Protein AF-A0A2V2N6F8-F1 (afdb_monomer_lite)

pLDDT: mean 86.56, std 22.25, range [27.44, 98.88]

Organism: NCBI:txid668570

Radius of gyration: 19.23 Å; chains: 1; bounding box: 43×56×51 Å

Structure (mmCIF, N/CA/C/O backbone):
data_AF-A0A2V2N6F8-F1
#
_entry.id   AF-A0A2V2N6F8-F1
#
loop_
_atom_site.group_PDB
_atom_site.id
_atom_site.type_symbol
_atom_site.label_atom_id
_atom_site.label_alt_id
_atom_site.label_comp_id
_atom_site.label_asym_id
_atom_site.label_entity_id
_atom_site.label_seq_id
_atom_site.pdbx_PDB_ins_code
_atom_site.Cartn_x
_atom_site.Cartn_y
_atom_site.Cartn_z
_atom_site.occupancy
_atom_site.B_iso_or_equiv
_atom_site.auth_seq_id
_atom_site.auth_comp_id
_atom_site.auth_asym_id
_atom_site.auth_atom_id
_atom_site.pdbx_PDB_model_num
ATOM 1 N N . MET A 1 1 ? -26.548 -0.468 -31.455 1.00 42.50 1 MET A N 1
ATOM 2 C CA . MET A 1 1 ? -25.185 0.030 -31.721 1.00 42.50 1 MET A CA 1
ATOM 3 C C . MET A 1 1 ? -25.266 1.536 -31.701 1.00 42.50 1 MET A C 1
ATOM 5 O O . MET A 1 1 ? -25.813 2.087 -32.637 1.00 42.50 1 MET A O 1
ATOM 9 N N . GLU A 1 2 ? -24.783 2.171 -30.642 1.00 29.00 2 GLU A N 1
ATOM 10 C CA . GLU A 1 2 ? -24.370 3.571 -30.692 1.00 29.00 2 GLU A CA 1
ATOM 11 C C . GLU A 1 2 ? -23.323 3.770 -29.599 1.00 29.00 2 GLU A C 1
ATOM 13 O O . GLU A 1 2 ? -23.528 3.448 -28.429 1.00 29.00 2 GLU A O 1
ATOM 18 N N . ILE A 1 3 ? -22.136 4.149 -30.054 1.00 33.38 3 ILE A N 1
ATOM 19 C CA . ILE A 1 3 ? -20.915 4.290 -29.279 1.00 33.38 3 ILE A CA 1
ATOM 20 C C . ILE A 1 3 ? -20.948 5.713 -28.732 1.00 33.38 3 ILE A C 1
ATOM 22 O O . ILE A 1 3 ? -20.739 6.662 -29.481 1.00 33.38 3 ILE A O 1
ATOM 26 N N . VAL A 1 4 ? -21.218 5.877 -27.438 1.00 34.47 4 VAL A N 1
ATOM 27 C CA . VAL A 1 4 ? -20.985 7.158 -26.761 1.00 34.47 4 VAL A CA 1
ATOM 28 C C . VAL A 1 4 ? -19.510 7.216 -26.379 1.00 34.47 4 VAL A C 1
ATOM 30 O O . VAL A 1 4 ? -19.076 6.666 -25.369 1.00 34.47 4 VAL A O 1
ATOM 33 N N . SER A 1 5 ? -18.725 7.851 -27.245 1.00 31.03 5 SER A N 1
ATOM 34 C CA . SER A 1 5 ? -17.352 8.263 -26.979 1.00 31.03 5 SER A CA 1
ATOM 35 C C . SER A 1 5 ? -17.345 9.327 -25.878 1.00 31.03 5 SER A C 1
ATOM 37 O O . SER A 1 5 ? -17.713 10.476 -26.125 1.00 31.03 5 SER A O 1
ATOM 39 N N . PHE A 1 6 ? -16.928 8.962 -24.666 1.00 27.44 6 PHE A N 1
ATOM 40 C CA . PHE A 1 6 ? -16.593 9.941 -23.633 1.00 27.44 6 PHE A CA 1
ATOM 41 C C . PHE A 1 6 ? -15.142 10.380 -23.834 1.00 27.44 6 PHE A C 1
ATOM 43 O O . PHE A 1 6 ? -14.203 9.626 -23.586 1.00 27.44 6 PHE A O 1
ATOM 50 N N . ILE A 1 7 ? -14.997 11.595 -24.352 1.00 32.25 7 ILE A N 1
ATOM 51 C CA . ILE A 1 7 ? -13.735 12.309 -24.506 1.00 32.25 7 ILE A CA 1
ATOM 52 C C . ILE A 1 7 ? -13.241 12.694 -23.106 1.00 32.25 7 ILE A C 1
ATOM 54 O O . ILE A 1 7 ? -13.920 13.417 -22.377 1.00 32.25 7 ILE A O 1
ATOM 58 N N . ASP A 1 8 ? -12.068 12.185 -22.736 1.00 33.09 8 ASP A N 1
ATOM 59 C CA . ASP A 1 8 ? -11.307 12.601 -21.559 1.00 33.09 8 ASP A CA 1
ATOM 60 C C . ASP A 1 8 ? -10.541 13.876 -21.951 1.00 33.09 8 ASP A C 1
ATOM 62 O O . ASP A 1 8 ? -9.521 13.806 -22.628 1.00 33.09 8 ASP A O 1
ATOM 66 N N . ASN A 1 9 ? -11.088 15.045 -21.609 1.00 29.92 9 ASN A N 1
ATOM 67 C CA . ASN A 1 9 ? -10.454 16.344 -21.843 1.00 29.92 9 ASN A CA 1
ATOM 68 C C . ASN A 1 9 ? -10.135 17.009 -20.504 1.00 29.92 9 ASN A C 1
ATOM 70 O O . ASN A 1 9 ? -10.996 17.635 -19.884 1.00 29.92 9 ASN A O 1
ATOM 74 N N . GLN A 1 10 ? -8.871 16.919 -20.106 1.00 32.03 10 GLN A N 1
ATOM 75 C CA . GLN A 1 10 ? -8.187 17.976 -19.360 1.00 32.03 10 GLN A CA 1
ATOM 76 C C . GLN A 1 10 ? -6.761 18.108 -19.922 1.00 32.03 10 GLN A C 1
ATOM 78 O O . GLN A 1 10 ? -5.780 17.963 -19.197 1.00 32.03 10 GLN A O 1
ATOM 83 N N . ASP A 1 11 ? -6.664 18.358 -21.229 1.00 30.91 11 ASP A N 1
ATOM 84 C CA . ASP A 1 11 ? -5.544 19.101 -21.802 1.00 30.91 11 ASP A CA 1
ATOM 85 C C . ASP A 1 11 ? -6.007 20.563 -21.886 1.00 30.91 11 ASP A C 1
ATOM 87 O O . ASP A 1 11 ? -6.861 20.913 -22.700 1.00 30.91 11 ASP A O 1
ATOM 91 N N . GLU A 1 12 ? -5.517 21.416 -20.983 1.00 33.75 12 GLU A N 1
ATOM 92 C CA . GLU A 1 12 ? -5.731 22.861 -21.084 1.00 33.75 12 GLU A CA 1
ATOM 93 C C . GLU A 1 12 ? -4.931 23.395 -22.282 1.00 33.75 12 GLU A C 1
ATOM 95 O O . GLU A 1 12 ? -3.699 23.470 -22.263 1.00 33.75 12 GLU A O 1
ATOM 100 N N . GLU A 1 13 ? -5.650 23.764 -23.343 1.00 31.34 13 GLU A N 1
ATOM 101 C CA . GLU A 1 13 ? -5.124 24.517 -24.476 1.00 31.34 13 GLU A CA 1
ATOM 102 C C . GLU A 1 13 ? -4.510 25.843 -23.996 1.00 31.34 13 GLU A C 1
ATOM 104 O O . GLU A 1 13 ? -5.190 26.738 -23.488 1.00 31.34 13 GLU A O 1
ATOM 109 N N . ASN A 1 14 ? -3.201 26.003 -24.204 1.00 29.67 14 ASN A N 1
ATOM 110 C CA . ASN A 1 14 ? -2.511 27.281 -24.054 1.00 29.67 14 ASN A CA 1
ATOM 111 C C . ASN A 1 14 ? -2.993 28.260 -25.136 1.00 29.67 14 ASN A C 1
ATOM 113 O O . ASN A 1 14 ? -2.447 28.309 -26.240 1.00 29.67 14 ASN A O 1
ATOM 117 N N . HIS A 1 15 ? -3.987 29.085 -24.812 1.00 29.31 15 HIS A N 1
ATOM 118 C CA . HIS A 1 15 ? -4.360 30.217 -25.650 1.00 29.31 15 HIS A CA 1
ATOM 119 C C . HIS A 1 15 ? -3.316 31.337 -25.498 1.00 29.31 15 HIS A C 1
ATOM 121 O O . HIS A 1 15 ? -3.300 32.093 -24.526 1.00 29.31 15 HIS A O 1
ATOM 127 N N . VAL A 1 16 ? -2.395 31.426 -26.461 1.00 32.44 16 VAL A N 1
ATOM 128 C CA . VAL A 1 16 ? -1.412 32.513 -26.554 1.00 32.44 16 VAL A CA 1
ATOM 129 C C . VAL A 1 16 ? -2.126 33.786 -27.008 1.00 32.44 16 VAL A C 1
ATOM 131 O O . VAL A 1 16 ? -2.323 34.005 -28.201 1.00 32.44 16 VAL A O 1
ATOM 134 N N . GLN A 1 17 ? -2.466 34.667 -26.066 1.00 33.41 17 GLN A N 1
ATOM 135 C CA . GLN A 1 17 ? -2.712 36.072 -26.386 1.00 33.41 17 GLN A CA 1
ATOM 136 C C . GLN A 1 17 ? -1.398 36.850 -26.308 1.00 33.41 17 GLN A C 1
ATOM 138 O O . GLN A 1 17 ? -0.753 36.936 -25.263 1.00 33.41 17 GLN A O 1
ATOM 143 N N . ARG A 1 18 ? -0.978 37.404 -27.449 1.00 42.72 18 ARG A N 1
ATOM 144 C CA . ARG A 1 18 ? 0.147 38.337 -27.531 1.00 42.72 18 ARG A CA 1
ATOM 145 C C . ARG A 1 18 ? -0.335 39.740 -27.162 1.00 42.72 18 ARG A C 1
ATOM 147 O O . ARG A 1 18 ? -1.078 40.341 -27.928 1.00 42.72 18 ARG A O 1
ATOM 154 N N . SER A 1 19 ? 0.180 40.301 -26.071 1.00 36.50 19 SER A N 1
ATOM 155 C CA . SER A 1 19 ? 0.301 41.755 -25.919 1.00 36.50 19 SER A CA 1
ATOM 156 C C . SER A 1 19 ? 1.432 42.123 -24.955 1.00 36.50 19 SER A C 1
ATOM 158 O O . SER A 1 19 ? 1.438 41.667 -23.818 1.00 36.50 19 SER A O 1
ATOM 160 N N . GLY A 1 20 ? 2.353 42.965 -25.434 1.00 43.09 20 GLY A N 1
ATOM 161 C CA . GLY A 1 20 ? 3.009 44.034 -24.671 1.00 43.09 20 GLY A CA 1
ATOM 162 C C . GLY A 1 20 ? 3.816 43.681 -23.418 1.00 43.09 20 GLY A C 1
ATOM 163 O O . GLY A 1 20 ? 3.263 43.533 -22.340 1.00 43.09 20 GLY A O 1
ATOM 164 N N . THR A 1 21 ? 5.145 43.702 -23.573 1.00 47.41 21 THR A N 1
ATOM 165 C CA . THR A 1 21 ? 6.146 44.173 -22.589 1.00 47.41 21 THR A CA 1
ATOM 166 C C . THR A 1 21 ? 5.967 43.775 -21.117 1.00 47.41 21 THR A C 1
ATOM 168 O O . THR A 1 21 ? 5.299 44.456 -20.346 1.00 47.41 21 THR A O 1
ATOM 171 N N . GLY A 1 22 ? 6.715 42.749 -20.701 1.00 36.00 22 GLY A N 1
ATOM 172 C CA . GLY A 1 22 ? 7.016 42.478 -19.295 1.00 36.00 22 GLY A CA 1
ATOM 173 C C . GLY A 1 22 ? 7.556 41.066 -19.097 1.00 36.00 22 GLY A C 1
ATOM 174 O O . GLY A 1 22 ? 6.795 40.103 -19.137 1.00 36.00 22 GLY A O 1
ATOM 175 N N . ILE A 1 23 ? 8.868 40.922 -18.884 1.00 46.97 23 ILE A N 1
ATOM 176 C CA . ILE A 1 23 ? 9.467 39.661 -18.426 1.00 46.97 23 ILE A CA 1
ATOM 177 C C . ILE A 1 23 ? 9.056 39.487 -16.962 1.00 46.97 23 ILE A C 1
ATOM 179 O O . ILE A 1 23 ? 9.742 39.938 -16.049 1.00 46.97 23 ILE A O 1
ATOM 183 N N . LEU A 1 24 ? 7.903 38.861 -16.740 1.00 36.16 24 LEU A N 1
ATOM 184 C CA . LEU A 1 24 ? 7.546 38.292 -15.451 1.00 36.16 24 LEU A CA 1
ATOM 185 C C . LEU A 1 24 ? 7.801 36.790 -15.561 1.00 36.16 24 LEU A C 1
ATOM 187 O O . LEU A 1 24 ? 7.043 36.064 -16.207 1.00 36.16 24 LEU A O 1
ATOM 191 N N . CYS A 1 25 ? 8.909 36.330 -14.983 1.00 38.50 25 CYS A N 1
ATOM 192 C CA . CYS A 1 25 ? 9.217 34.910 -14.890 1.00 38.50 25 CYS A CA 1
ATOM 193 C C . CYS A 1 25 ? 8.152 34.269 -13.987 1.00 38.50 25 CYS A C 1
ATOM 195 O O . CYS A 1 25 ? 8.224 34.352 -12.762 1.00 38.50 25 CYS A O 1
ATOM 197 N N . LYS A 1 26 ? 7.097 33.711 -14.588 1.00 40.22 26 LYS A N 1
ATOM 198 C CA . LYS A 1 26 ? 6.071 32.965 -13.860 1.00 40.22 26 LYS A CA 1
ATOM 199 C C . LYS A 1 26 ? 6.740 31.704 -13.323 1.00 40.22 26 LYS A C 1
ATOM 201 O O . LYS A 1 26 ? 7.048 30.797 -14.091 1.00 40.22 26 LYS A O 1
ATOM 206 N N . HIS A 1 27 ? 6.990 31.650 -12.017 1.00 38.81 27 HIS A N 1
ATOM 207 C CA . HIS A 1 27 ? 7.351 30.403 -11.357 1.00 38.81 27 HIS A CA 1
ATOM 208 C C . HIS A 1 27 ? 6.215 29.405 -11.588 1.00 38.81 27 HIS A C 1
ATOM 210 O O . HIS A 1 27 ? 5.107 29.576 -11.083 1.00 38.81 27 HIS A O 1
ATOM 216 N N . SER A 1 28 ? 6.485 28.389 -12.403 1.00 46.81 28 SER A N 1
ATOM 217 C CA . SER A 1 28 ? 5.592 27.264 -12.627 1.00 46.81 28 SER A CA 1
ATOM 218 C C . SER A 1 28 ? 5.300 26.597 -11.287 1.00 46.81 28 SER A C 1
ATOM 220 O O . SER A 1 28 ? 6.186 25.974 -10.699 1.00 46.81 28 SER A O 1
ATOM 222 N N . THR A 1 29 ? 4.060 26.687 -10.815 1.00 49.97 29 THR A N 1
ATOM 223 C CA . THR A 1 29 ? 3.518 25.868 -9.724 1.00 49.97 29 THR A CA 1
ATOM 224 C C . THR A 1 29 ? 3.300 24.436 -10.222 1.00 49.97 29 THR A C 1
ATOM 226 O O . THR A 1 29 ? 2.202 23.886 -10.193 1.00 49.97 29 THR A O 1
ATOM 229 N N . GLY A 1 30 ? 4.361 23.816 -10.741 1.00 46.19 30 GLY A N 1
ATOM 230 C CA . GLY A 1 30 ? 4.356 22.402 -11.076 1.00 46.19 30 GLY A CA 1
ATOM 231 C C . GLY A 1 30 ? 4.246 21.597 -9.788 1.00 46.19 30 GLY A C 1
ATOM 232 O O . GLY A 1 30 ? 4.956 21.878 -8.820 1.00 46.19 30 GLY A O 1
ATOM 233 N N . LYS A 1 31 ? 3.369 20.585 -9.758 1.00 54.88 31 LYS A N 1
ATOM 234 C CA . LYS A 1 31 ? 3.442 19.545 -8.721 1.00 54.88 31 LYS A CA 1
ATOM 235 C C . LYS A 1 31 ? 4.901 19.078 -8.620 1.00 54.88 31 LYS A C 1
ATOM 237 O O . LYS A 1 31 ? 5.519 18.877 -9.669 1.00 54.88 31 LYS A O 1
ATOM 242 N N . PRO A 1 32 ? 5.451 18.900 -7.405 1.00 63.91 32 PRO A N 1
ATOM 243 C CA . PRO A 1 32 ? 6.821 18.437 -7.258 1.00 63.91 32 PRO A CA 1
ATOM 244 C C . PRO A 1 32 ? 7.010 17.150 -8.061 1.00 63.91 32 PRO A C 1
ATOM 246 O O . PRO A 1 32 ? 6.175 16.239 -8.010 1.00 63.91 32 PRO A O 1
ATOM 249 N N . LEU A 1 33 ? 8.086 17.116 -8.847 1.00 71.38 33 LEU A N 1
ATOM 250 C CA . LEU A 1 33 ? 8.461 15.953 -9.639 1.00 71.38 33 LEU A CA 1
ATOM 251 C C . LEU A 1 33 ? 8.559 14.742 -8.707 1.00 71.38 33 LEU A C 1
ATOM 253 O O . LEU A 1 33 ? 9.188 14.805 -7.651 1.00 71.38 33 LEU A O 1
ATOM 257 N N . ARG A 1 34 ? 7.908 13.640 -9.088 1.00 83.81 34 ARG A N 1
ATOM 258 C CA . ARG A 1 34 ? 8.002 12.382 -8.339 1.00 83.81 34 ARG A CA 1
ATOM 259 C C . ARG A 1 34 ? 9.453 11.899 -8.359 1.00 83.81 34 ARG A C 1
ATOM 261 O O . ARG A 1 34 ? 10.115 12.001 -9.392 1.00 83.81 34 ARG A O 1
ATOM 268 N N . ASP A 1 35 ? 9.9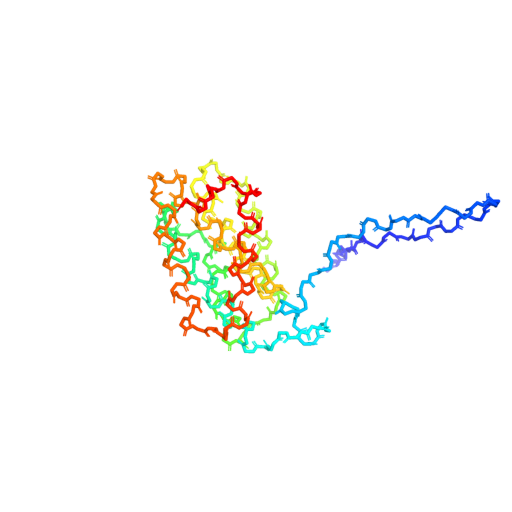21 11.341 -7.243 1.00 92.81 35 ASP A N 1
ATOM 269 C CA . ASP A 1 35 ? 11.246 10.719 -7.184 1.00 92.81 35 ASP A CA 1
ATOM 270 C C . ASP A 1 35 ? 11.346 9.637 -8.270 1.00 92.81 35 ASP A C 1
ATOM 272 O O . ASP A 1 35 ? 10.492 8.748 -8.360 1.00 92.81 35 ASP A O 1
ATOM 276 N N . LYS A 1 36 ? 12.378 9.718 -9.118 1.00 94.31 36 LYS A N 1
ATOM 277 C CA . LYS A 1 36 ? 12.557 8.810 -10.260 1.00 94.31 36 LYS A CA 1
ATOM 278 C C . LYS A 1 36 ? 12.673 7.348 -9.838 1.00 94.31 36 LYS A C 1
ATOM 280 O O . LYS A 1 36 ? 12.357 6.473 -10.639 1.00 94.31 36 LYS A O 1
ATOM 285 N N . ARG A 1 37 ? 13.062 7.068 -8.593 1.00 95.25 37 ARG A N 1
ATOM 286 C CA . ARG A 1 37 ? 13.107 5.716 -8.020 1.00 95.25 37 ARG A CA 1
ATOM 287 C C . ARG A 1 37 ? 11.720 5.103 -7.789 1.00 95.25 37 ARG A C 1
ATOM 289 O O . ARG A 1 37 ? 11.629 3.895 -7.639 1.00 95.25 37 ARG A O 1
ATOM 296 N N . PHE A 1 38 ? 10.639 5.889 -7.831 1.00 96.25 38 PHE A N 1
ATOM 297 C CA . PHE A 1 38 ? 9.257 5.384 -7.898 1.00 96.25 38 PHE A CA 1
ATOM 298 C C . PHE A 1 38 ? 8.678 5.348 -9.318 1.00 96.25 38 PHE A C 1
ATOM 300 O O . PHE A 1 38 ? 7.557 4.877 -9.524 1.00 96.25 38 PHE A O 1
ATOM 307 N N . VAL A 1 39 ? 9.400 5.870 -10.307 1.00 96.31 39 VAL A N 1
ATOM 308 C CA . VAL A 1 39 ? 8.938 5.929 -11.694 1.00 96.31 39 VAL A CA 1
ATOM 309 C C . VAL A 1 39 ? 9.525 4.741 -12.452 1.00 96.31 39 VAL A C 1
ATOM 311 O O . VAL A 1 39 ? 10.732 4.515 -12.431 1.00 96.31 39 VAL A O 1
ATOM 314 N N . ALA A 1 40 ? 8.670 3.965 -13.117 1.00 95.50 40 ALA A N 1
ATOM 315 C CA . ALA A 1 40 ? 9.099 2.808 -13.897 1.00 95.50 40 ALA A CA 1
ATOM 316 C C . ALA A 1 40 ? 10.061 3.204 -15.031 1.00 95.50 40 ALA A C 1
ATOM 318 O O . ALA A 1 40 ? 9.907 4.268 -15.635 1.00 95.50 40 ALA A O 1
ATOM 319 N N . ILE A 1 41 ? 11.006 2.321 -15.369 1.00 96.44 41 ILE A N 1
ATOM 320 C CA . ILE A 1 41 ? 12.000 2.555 -16.438 1.00 96.44 41 ILE A CA 1
ATOM 321 C C . ILE A 1 41 ? 11.337 2.941 -17.769 1.00 96.44 41 ILE A C 1
ATOM 323 O O . ILE A 1 41 ? 11.719 3.930 -18.387 1.00 96.44 41 ILE A O 1
ATOM 327 N N . HIS A 1 42 ? 10.273 2.239 -18.174 1.00 91.38 42 HIS A N 1
ATOM 328 C CA . HIS A 1 42 ? 9.544 2.534 -19.418 1.00 91.38 42 HIS A CA 1
ATOM 329 C C . HIS A 1 42 ? 8.803 3.889 -19.406 1.00 91.38 42 HIS A C 1
ATOM 331 O O . HIS A 1 42 ? 8.284 4.311 -20.434 1.00 91.38 42 HIS A O 1
ATOM 337 N N . ARG A 1 43 ? 8.747 4.575 -18.253 1.00 91.50 43 ARG A N 1
ATOM 338 C CA . ARG A 1 43 ? 8.184 5.927 -18.072 1.00 91.50 43 ARG A CA 1
ATOM 339 C C . ARG A 1 43 ? 9.267 6.978 -17.780 1.00 91.50 43 ARG A C 1
ATOM 341 O O . ARG A 1 43 ? 8.940 8.064 -17.310 1.00 91.50 43 ARG A O 1
ATOM 348 N N . GLY A 1 44 ? 10.543 6.658 -18.022 1.00 93.88 44 GLY A N 1
ATOM 349 C CA . GLY A 1 44 ? 11.674 7.579 -17.847 1.00 93.88 44 GLY A CA 1
ATOM 350 C C . GLY A 1 44 ? 12.220 7.684 -16.416 1.00 93.88 44 GLY A C 1
ATOM 351 O O . GLY A 1 44 ? 12.890 8.667 -16.088 1.00 93.88 44 GLY A O 1
ATOM 352 N N . GLY A 1 45 ? 11.911 6.710 -15.555 1.00 95.69 45 GLY A N 1
ATOM 353 C CA . GLY A 1 45 ? 12.454 6.610 -14.199 1.00 95.69 45 GLY A CA 1
ATOM 354 C C . GLY A 1 45 ? 13.488 5.499 -14.022 1.00 95.69 45 GLY A C 1
ATOM 355 O O . GLY A 1 45 ? 14.043 4.991 -14.991 1.00 95.69 45 GLY A O 1
ATOM 356 N N . ASN A 1 46 ? 13.721 5.114 -12.766 1.00 96.56 46 ASN A N 1
ATOM 357 C CA . ASN A 1 46 ? 14.771 4.169 -12.368 1.00 96.56 46 ASN A CA 1
ATOM 358 C C . ASN A 1 46 ? 14.213 2.873 -11.749 1.00 96.56 46 ASN A C 1
ATOM 360 O O . ASN A 1 46 ? 14.981 1.993 -11.369 1.00 96.56 46 ASN A O 1
ATOM 364 N N . LEU A 1 47 ? 12.889 2.739 -11.618 1.00 97.38 47 LEU A N 1
ATOM 365 C CA . LEU A 1 47 ? 12.276 1.578 -10.978 1.00 97.38 47 LEU A CA 1
ATOM 366 C C . LEU A 1 47 ? 12.174 0.400 -11.953 1.00 97.38 47 LEU A C 1
ATOM 368 O O . LEU A 1 47 ? 11.465 0.468 -12.966 1.00 97.38 47 LEU A O 1
ATOM 372 N N . SER A 1 48 ? 12.852 -0.700 -11.625 1.00 97.12 48 SER A N 1
ATOM 373 C CA . SER A 1 48 ? 12.743 -1.943 -12.389 1.00 97.12 48 SER A CA 1
ATOM 374 C C . SER A 1 48 ? 11.332 -2.544 -12.276 1.00 97.12 48 SER A C 1
ATOM 376 O O . SER A 1 48 ? 10.683 -2.407 -11.234 1.00 97.12 48 SER A O 1
ATOM 378 N N . PRO A 1 49 ? 10.841 -3.260 -13.306 1.00 96.12 49 PRO A N 1
ATOM 379 C CA . PRO A 1 49 ? 9.561 -3.967 -13.223 1.00 96.12 49 PRO A CA 1
ATOM 380 C C . PRO A 1 49 ? 9.487 -4.959 -12.051 1.00 96.12 49 PRO A C 1
ATOM 382 O O . PRO A 1 49 ? 8.426 -5.140 -11.459 1.00 96.12 49 PRO A O 1
ATOM 385 N N . GLU A 1 50 ? 10.609 -5.588 -11.689 1.00 96.56 50 GLU A N 1
ATOM 386 C CA . GLU A 1 50 ? 10.687 -6.498 -10.543 1.00 96.56 50 GLU A CA 1
ATOM 387 C C . GLU A 1 50 ? 10.467 -5.762 -9.217 1.00 96.56 50 GLU A C 1
ATOM 389 O O . GLU A 1 50 ? 9.614 -6.163 -8.424 1.00 96.56 50 GLU A O 1
ATOM 394 N N . ASN A 1 51 ? 11.171 -4.649 -8.999 1.00 97.50 51 ASN A N 1
ATOM 395 C CA . ASN A 1 51 ? 11.013 -3.856 -7.784 1.00 97.50 51 ASN A CA 1
ATOM 396 C C . ASN A 1 51 ? 9.624 -3.211 -7.710 1.00 97.50 51 ASN A C 1
ATOM 398 O O . ASN A 1 51 ? 9.047 -3.115 -6.631 1.00 97.50 51 ASN A O 1
ATOM 402 N N . HIS A 1 52 ? 9.031 -2.844 -8.849 1.00 97.75 52 HIS A N 1
ATOM 403 C CA . HIS A 1 52 ? 7.649 -2.364 -8.898 1.00 97.75 52 HIS A CA 1
ATOM 404 C C . HIS A 1 52 ? 6.652 -3.440 -8.439 1.00 97.75 52 HIS A C 1
ATOM 406 O O . HIS A 1 52 ? 5.757 -3.157 -7.642 1.00 97.75 52 HIS A O 1
ATOM 412 N N . ARG A 1 53 ? 6.845 -4.699 -8.857 1.00 97.56 53 ARG A N 1
ATOM 413 C CA . ARG A 1 53 ? 6.048 -5.834 -8.361 1.00 97.56 53 ARG A CA 1
ATOM 414 C C . ARG A 1 53 ? 6.295 -6.119 -6.880 1.00 97.56 53 ARG A C 1
ATOM 416 O O . ARG A 1 53 ? 5.334 -6.399 -6.172 1.00 97.56 53 ARG A O 1
ATOM 423 N N . LYS A 1 54 ? 7.536 -6.012 -6.390 1.00 98.00 54 LYS A N 1
ATOM 424 C CA . LYS A 1 54 ? 7.855 -6.133 -4.953 1.00 98.00 54 LYS A CA 1
ATOM 425 C C . LYS A 1 54 ? 7.148 -5.056 -4.120 1.00 98.00 54 LYS A C 1
ATOM 427 O O . LYS A 1 54 ? 6.538 -5.384 -3.109 1.00 98.00 54 LYS A O 1
ATOM 432 N N . LEU A 1 55 ? 7.117 -3.806 -4.592 1.00 98.44 55 LEU A N 1
ATOM 433 C CA . LEU A 1 55 ? 6.351 -2.726 -3.954 1.00 98.44 55 LEU A CA 1
ATOM 434 C C . LEU A 1 55 ? 4.840 -3.002 -3.952 1.00 98.44 55 LEU A C 1
ATOM 436 O O . LEU A 1 55 ? 4.184 -2.739 -2.948 1.00 98.44 55 LEU A O 1
ATOM 440 N N . MET A 1 56 ? 4.285 -3.569 -5.033 1.00 98.44 56 MET A N 1
ATOM 441 C CA . MET A 1 56 ? 2.886 -4.022 -5.050 1.00 98.44 56 MET A CA 1
ATOM 442 C C . MET A 1 56 ? 2.639 -5.118 -4.007 1.00 98.44 56 MET A C 1
ATOM 444 O O . MET A 1 56 ? 1.683 -5.021 -3.246 1.00 98.44 56 MET A O 1
ATOM 448 N N . LYS A 1 57 ? 3.496 -6.144 -3.936 1.00 98.50 57 LYS A N 1
ATOM 449 C CA . LYS A 1 57 ? 3.366 -7.226 -2.944 1.00 98.50 57 LYS A CA 1
ATOM 450 C C . LYS A 1 57 ? 3.419 -6.694 -1.517 1.00 98.50 57 LYS A C 1
ATOM 452 O O . LYS A 1 57 ? 2.595 -7.081 -0.700 1.00 98.50 57 LYS A O 1
ATOM 457 N N . TRP A 1 58 ? 4.335 -5.773 -1.232 1.00 98.69 58 TRP A N 1
ATOM 458 C CA . TRP A 1 58 ? 4.391 -5.122 0.072 1.00 98.69 58 TRP A CA 1
ATOM 459 C C . TRP A 1 58 ? 3.119 -4.313 0.369 1.00 98.69 58 TRP A C 1
ATOM 461 O O . TRP A 1 58 ? 2.559 -4.440 1.454 1.00 98.69 58 TRP A O 1
ATOM 471 N N . ALA A 1 59 ? 2.595 -3.558 -0.603 1.00 98.81 59 ALA A N 1
ATOM 472 C CA . ALA A 1 59 ? 1.335 -2.834 -0.435 1.00 98.81 59 ALA A CA 1
ATOM 473 C C . ALA A 1 59 ? 0.148 -3.773 -0.146 1.00 98.81 59 ALA A C 1
ATOM 475 O O . ALA A 1 59 ? -0.676 -3.449 0.710 1.00 98.81 59 ALA A O 1
ATOM 476 N N . ILE A 1 60 ? 0.091 -4.932 -0.819 1.00 98.81 60 ILE A N 1
ATOM 477 C CA . ILE A 1 60 ? -0.877 -6.007 -0.550 1.00 98.81 60 ILE A CA 1
ATOM 478 C C . ILE A 1 60 ? -0.761 -6.478 0.895 1.00 98.81 60 ILE A C 1
ATOM 480 O O . ILE A 1 60 ? -1.743 -6.433 1.630 1.00 98.81 60 ILE A O 1
ATOM 484 N N . THR A 1 61 ? 0.450 -6.825 1.330 1.00 98.69 61 THR A N 1
ATOM 485 C CA . THR A 1 61 ? 0.731 -7.226 2.711 1.00 98.69 61 THR A CA 1
ATOM 486 C C . THR A 1 61 ? 0.228 -6.187 3.722 1.00 98.69 61 THR A C 1
ATOM 488 O O . THR A 1 61 ? -0.409 -6.557 4.705 1.00 98.69 61 THR A O 1
ATOM 491 N N . CYS A 1 62 ? 0.439 -4.888 3.475 1.00 98.81 62 CYS A N 1
ATOM 492 C CA . CYS A 1 62 ? -0.044 -3.826 4.363 1.00 98.81 62 CYS A CA 1
ATOM 493 C C . CYS A 1 62 ? -1.574 -3.744 4.440 1.00 98.81 62 CYS A C 1
ATOM 495 O O . CYS A 1 62 ? -2.120 -3.667 5.539 1.00 98.81 62 CYS A O 1
ATOM 497 N N . PHE A 1 63 ? -2.285 -3.722 3.306 1.00 98.75 63 PHE A N 1
ATOM 498 C CA . PHE A 1 63 ? -3.744 -3.580 3.356 1.00 98.75 63 PHE A CA 1
ATOM 499 C C . PHE A 1 63 ? -4.448 -4.863 3.812 1.00 98.75 63 PHE A C 1
ATOM 501 O O . PHE A 1 63 ? -5.515 -4.777 4.414 1.00 98.75 63 PHE A O 1
ATOM 508 N N . GLU A 1 64 ? -3.871 -6.042 3.559 1.00 98.56 64 GLU A N 1
ATOM 509 C CA . GLU A 1 64 ? -4.424 -7.319 4.026 1.00 98.56 64 GLU A CA 1
ATOM 510 C C . GLU A 1 64 ? -4.293 -7.459 5.542 1.00 98.56 64 GLU A C 1
ATOM 512 O O . GLU A 1 64 ? -5.212 -7.962 6.185 1.00 98.56 64 GLU A O 1
ATOM 517 N N . HIS A 1 65 ? -3.206 -6.947 6.129 1.00 98.69 65 HIS A N 1
ATOM 518 C CA . HIS A 1 65 ? -3.007 -6.970 7.578 1.00 98.69 65 HIS A CA 1
ATOM 519 C C . HIS A 1 65 ? -4.103 -6.220 8.338 1.00 98.69 65 HIS A C 1
ATOM 521 O O . HIS A 1 65 ? -4.526 -6.647 9.410 1.00 98.69 65 HIS A O 1
ATOM 527 N N . VAL A 1 66 ? -4.609 -5.130 7.754 1.00 98.69 66 VAL A N 1
ATOM 528 C CA . VAL A 1 66 ? -5.684 -4.329 8.348 1.00 98.69 66 VAL A CA 1
ATOM 529 C C . VAL A 1 66 ? -7.077 -4.688 7.840 1.00 98.69 66 VAL A C 1
ATOM 531 O O . VAL A 1 66 ? -8.056 -4.107 8.304 1.00 98.69 66 VAL A O 1
ATOM 534 N N . LEU A 1 67 ? -7.203 -5.645 6.918 1.00 98.38 67 LEU A N 1
ATOM 535 C CA . LEU A 1 67 ? -8.499 -6.087 6.408 1.00 98.38 67 LEU A CA 1
ATOM 536 C C . LEU A 1 67 ? -9.464 -6.550 7.517 1.00 98.38 67 LEU A C 1
ATOM 538 O O . LEU A 1 67 ? -10.643 -6.213 7.418 1.00 98.38 67 LEU A O 1
ATOM 542 N N . PRO A 1 68 ? -9.019 -7.213 8.609 1.00 98.19 68 PRO A N 1
ATOM 543 C CA . PRO A 1 68 ? -9.903 -7.552 9.726 1.00 98.19 68 PRO A CA 1
ATOM 544 C C . PRO A 1 68 ? -10.596 -6.344 10.377 1.00 98.19 68 PRO A C 1
ATOM 546 O O . PRO A 1 68 ? -11.715 -6.479 10.867 1.00 98.19 68 PRO A O 1
ATOM 549 N N . TYR A 1 69 ? -9.995 -5.145 10.330 1.00 98.25 69 TYR A N 1
ATOM 550 C CA . TYR A 1 69 ? -10.625 -3.915 10.833 1.00 98.25 69 TYR A CA 1
ATOM 551 C C . TYR A 1 69 ? -11.797 -3.436 9.971 1.00 98.25 69 TYR A C 1
ATOM 553 O O . TYR A 1 69 ? -12.536 -2.550 10.389 1.00 98.25 69 TYR A O 1
ATOM 561 N N . TYR A 1 70 ? -11.994 -4.012 8.783 1.00 98.19 70 TYR A N 1
ATOM 562 C CA . TYR A 1 70 ? -13.190 -3.757 7.987 1.00 98.19 70 TYR A CA 1
ATOM 563 C C . TYR A 1 70 ? -14.470 -4.245 8.684 1.00 98.19 70 TYR A C 1
ATOM 565 O O . TYR A 1 70 ? -15.552 -3.722 8.429 1.00 98.19 70 TYR A O 1
ATOM 573 N N . GLY A 1 71 ? -14.348 -5.234 9.579 1.00 93.69 71 GLY A N 1
ATOM 574 C CA . GLY A 1 71 ? -15.429 -5.691 10.455 1.00 93.69 71 GLY A CA 1
ATOM 575 C C . GLY A 1 71 ? -16.503 -6.549 9.780 1.00 93.69 71 GLY A C 1
ATOM 576 O O . GLY A 1 71 ? -17.484 -6.911 10.425 1.00 93.69 71 GLY A O 1
ATOM 577 N N . ARG A 1 72 ? -16.341 -6.879 8.494 1.00 94.44 72 ARG A N 1
ATOM 578 C CA . ARG A 1 72 ? -17.235 -7.757 7.726 1.00 94.44 72 ARG A CA 1
ATOM 579 C C . ARG A 1 72 ? -16.521 -8.350 6.516 1.00 94.44 72 ARG A C 1
ATOM 581 O O . ARG A 1 72 ? -15.394 -7.969 6.207 1.00 94.44 72 ARG A O 1
ATOM 588 N N . GLU A 1 73 ? -17.204 -9.245 5.814 1.00 95.25 73 GLU A N 1
ATOM 589 C CA . GLU A 1 73 ? -16.716 -9.771 4.541 1.00 95.25 73 GLU A CA 1
ATOM 590 C C . GLU A 1 73 ? -16.543 -8.650 3.501 1.00 95.25 73 GLU A C 1
ATOM 592 O O . GLU A 1 73 ? -17.427 -7.789 3.385 1.00 95.25 73 GLU A O 1
ATOM 597 N N . PRO A 1 74 ? -15.435 -8.638 2.735 1.00 96.19 74 PRO A N 1
ATOM 598 C CA . PRO A 1 74 ? -15.224 -7.629 1.708 1.00 96.19 74 PRO A CA 1
ATOM 599 C C . PRO A 1 74 ? -16.290 -7.711 0.610 1.00 96.19 74 PRO A C 1
ATOM 601 O O 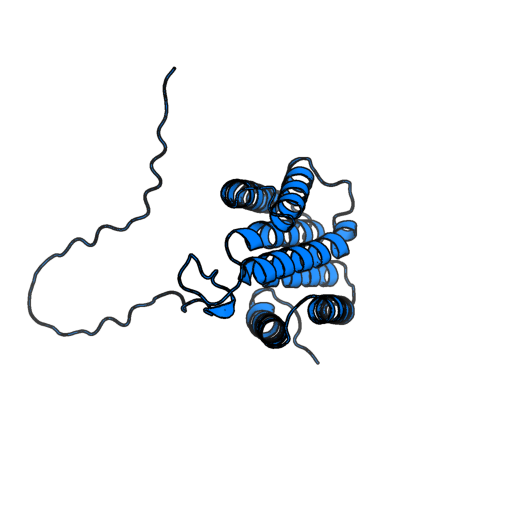. PRO A 1 74 ? -16.664 -8.790 0.147 1.00 96.19 74 PRO A O 1
ATOM 604 N N . GLU A 1 75 ? -16.754 -6.558 0.141 1.00 97.62 75 GLU A N 1
ATOM 605 C CA . GLU A 1 75 ? -17.707 -6.469 -0.961 1.00 97.62 75 GLU A CA 1
ATOM 606 C C . GLU A 1 75 ? -17.079 -6.944 -2.274 1.00 97.62 75 GLU A C 1
ATOM 608 O O . GLU A 1 75 ? -15.853 -6.912 -2.426 1.00 97.62 75 GLU A O 1
ATOM 613 N N . PRO A 1 76 ? -17.900 -7.293 -3.284 1.00 98.25 76 PRO A N 1
ATOM 614 C CA . PRO A 1 76 ? -17.401 -7.674 -4.603 1.00 98.25 76 PRO A CA 1
ATOM 615 C C . PRO A 1 76 ? -16.364 -6.700 -5.184 1.00 98.25 76 PRO A C 1
ATOM 617 O O . PRO A 1 76 ? -15.346 -7.146 -5.701 1.00 98.25 76 PRO A O 1
ATOM 620 N N . VAL A 1 77 ? -16.556 -5.384 -5.008 1.00 98.38 77 VAL A N 1
ATOM 621 C CA . VAL A 1 77 ? -15.605 -4.352 -5.469 1.00 98.38 77 VAL A CA 1
ATOM 622 C C . VAL A 1 77 ? -14.232 -4.449 -4.793 1.00 98.38 77 VAL A C 1
ATOM 624 O O . VAL A 1 77 ? -13.214 -4.163 -5.421 1.00 98.38 77 VAL A O 1
ATOM 627 N N . LEU A 1 78 ? -14.181 -4.856 -3.521 1.00 98.56 78 LEU A N 1
ATOM 628 C CA . LEU A 1 78 ? -12.927 -5.042 -2.792 1.00 98.56 78 LEU A CA 1
ATOM 629 C C . LEU A 1 78 ? -12.257 -6.349 -3.210 1.00 98.56 78 LEU A C 1
ATOM 631 O O . LEU A 1 78 ? -11.067 -6.349 -3.512 1.00 98.56 78 LEU A O 1
ATOM 635 N N . ASN A 1 79 ? -13.026 -7.439 -3.287 1.00 98.31 79 ASN A N 1
ATOM 636 C CA . ASN A 1 79 ? -12.519 -8.747 -3.705 1.00 98.31 79 ASN A CA 1
ATOM 637 C C . ASN A 1 79 ? -11.925 -8.704 -5.117 1.00 98.31 79 ASN A C 1
ATOM 639 O O . ASN A 1 79 ? -10.824 -9.208 -5.337 1.00 98.31 79 ASN A O 1
ATOM 643 N N . GLU A 1 80 ? -12.614 -8.054 -6.055 1.00 98.19 80 GLU A N 1
ATOM 644 C CA . GLU A 1 80 ? -12.135 -7.860 -7.424 1.00 98.19 80 GLU A CA 1
ATOM 645 C C . GLU A 1 80 ? -10.826 -7.056 -7.451 1.00 98.19 80 GLU A C 1
ATOM 647 O O . GLU A 1 80 ? -9.853 -7.455 -8.094 1.00 98.19 80 GLU A O 1
ATOM 652 N N . ALA A 1 81 ? -10.752 -5.954 -6.703 1.00 98.50 81 ALA A N 1
ATOM 653 C CA . ALA A 1 81 ? -9.553 -5.125 -6.671 1.00 98.50 81 ALA A CA 1
ATOM 654 C C . ALA A 1 81 ? -8.349 -5.842 -6.033 1.00 98.50 81 ALA A C 1
ATOM 656 O O . ALA A 1 81 ? -7.233 -5.749 -6.551 1.00 98.50 81 ALA A O 1
ATOM 657 N N . ILE A 1 82 ? -8.568 -6.597 -4.951 1.00 98.50 82 ILE A N 1
ATOM 658 C CA . ILE A 1 82 ? -7.539 -7.433 -4.313 1.00 98.50 82 ILE A CA 1
ATOM 659 C C . ILE A 1 82 ? -7.067 -8.524 -5.281 1.00 98.50 82 ILE A C 1
ATOM 661 O O . ILE A 1 82 ? -5.863 -8.765 -5.399 1.00 98.50 82 ILE A O 1
ATOM 665 N N . HIS A 1 83 ? -7.989 -9.156 -6.012 1.00 98.12 83 HIS A N 1
ATOM 666 C CA . HIS A 1 83 ? -7.651 -10.138 -7.037 1.00 98.12 83 HIS A CA 1
ATOM 667 C C . HIS A 1 83 ? -6.748 -9.530 -8.121 1.00 98.12 83 HIS A C 1
ATOM 669 O O . HIS A 1 83 ? -5.653 -10.047 -8.352 1.00 98.12 83 HIS A O 1
ATOM 675 N N . TYR A 1 84 ? -7.124 -8.389 -8.706 1.00 98.25 84 TYR A N 1
ATOM 676 C CA . TYR A 1 84 ? -6.291 -7.721 -9.710 1.00 98.25 84 TYR A CA 1
ATOM 677 C C . TYR A 1 84 ? -4.927 -7.288 -9.169 1.00 98.25 84 TYR A C 1
ATOM 679 O O . TYR A 1 84 ? -3.928 -7.432 -9.875 1.00 98.25 84 TYR A O 1
ATOM 687 N N . ALA A 1 85 ? -4.848 -6.795 -7.928 1.00 98.31 85 ALA A N 1
ATOM 688 C CA . ALA A 1 85 ? -3.572 -6.463 -7.293 1.00 98.31 85 ALA A CA 1
ATOM 689 C C . ALA A 1 85 ? -2.646 -7.687 -7.234 1.00 98.31 85 ALA A C 1
ATOM 691 O O . ALA A 1 85 ? -1.477 -7.608 -7.628 1.00 98.31 85 ALA A O 1
ATOM 692 N N . ARG A 1 86 ? -3.184 -8.841 -6.817 1.00 98.38 86 ARG A N 1
ATOM 693 C CA . ARG A 1 86 ? -2.446 -10.108 -6.761 1.00 98.38 86 ARG A CA 1
ATOM 694 C C . ARG A 1 86 ? -2.019 -10.578 -8.155 1.00 98.38 86 ARG A C 1
ATOM 696 O O . ARG A 1 86 ? -0.843 -10.903 -8.324 1.00 98.38 86 ARG A O 1
ATOM 703 N N . GLU A 1 87 ? -2.900 -10.558 -9.155 1.00 98.19 87 GLU A N 1
ATOM 704 C CA . GLU A 1 87 ? -2.545 -10.949 -10.531 1.00 98.19 87 GLU A CA 1
ATOM 705 C C . GLU A 1 87 ? -1.489 -10.032 -11.150 1.00 98.19 87 GLU A C 1
ATOM 707 O O . GLU A 1 87 ? -0.503 -10.492 -11.730 1.00 98.19 87 GLU A O 1
ATOM 712 N N . TRP A 1 88 ? -1.628 -8.720 -10.970 1.00 98.06 88 TRP A N 1
ATOM 713 C CA . TRP A 1 88 ? -0.659 -7.763 -11.490 1.00 98.06 88 TRP A CA 1
ATOM 714 C C . TRP A 1 88 ? 0.713 -7.934 -10.831 1.00 98.06 88 TRP A C 1
ATOM 716 O O . TRP A 1 88 ? 1.741 -7.891 -11.510 1.00 98.06 88 TRP A O 1
ATOM 726 N N . SER A 1 89 ? 0.750 -8.233 -9.526 1.00 97.19 89 SER A N 1
ATOM 727 C CA . SER A 1 89 ? 1.999 -8.531 -8.808 1.00 97.19 89 SER A CA 1
ATOM 728 C C . SER A 1 89 ? 2.751 -9.751 -9.368 1.00 97.19 89 SER A C 1
ATOM 730 O O . SER A 1 89 ? 3.972 -9.846 -9.215 1.00 97.19 89 SER A O 1
ATOM 732 N N . ARG A 1 90 ? 2.037 -10.661 -10.050 1.00 96.12 90 ARG A N 1
ATOM 733 C CA . ARG A 1 90 ? 2.581 -11.823 -10.773 1.00 96.12 90 ARG A CA 1
ATOM 734 C C . ARG A 1 90 ? 2.863 -11.549 -12.253 1.00 96.12 90 ARG A C 1
ATOM 736 O O . ARG A 1 90 ? 3.461 -12.386 -12.916 1.00 96.12 90 ARG A O 1
ATOM 743 N N . GLY A 1 91 ? 2.476 -10.383 -12.768 1.00 93.69 91 GLY A N 1
ATOM 744 C CA . GLY A 1 91 ? 2.586 -10.033 -14.185 1.00 93.69 91 GLY A CA 1
ATOM 745 C C . GLY A 1 91 ? 1.474 -10.606 -15.070 1.00 93.69 91 GLY A C 1
ATOM 746 O O . GLY A 1 91 ? 1.661 -10.657 -16.279 1.00 93.69 91 GLY A O 1
ATOM 747 N N . ALA A 1 92 ? 0.345 -11.020 -14.487 1.00 92.94 92 ALA A N 1
ATOM 748 C CA . ALA A 1 92 ? -0.772 -11.665 -15.186 1.00 92.94 92 ALA A CA 1
ATOM 749 C C . ALA A 1 92 ? -1.958 -10.723 -15.492 1.00 92.94 92 ALA A C 1
ATOM 751 O O . ALA A 1 92 ? -2.983 -11.164 -15.997 1.00 92.94 92 ALA A O 1
ATOM 752 N N . CYS A 1 93 ? -1.836 -9.429 -15.184 1.00 91.69 93 CYS A N 1
ATOM 753 C CA . CYS A 1 93 ? -2.894 -8.429 -15.352 1.00 91.69 93 CYS A CA 1
ATOM 754 C C . CYS A 1 93 ? -2.313 -7.122 -15.911 1.00 91.69 93 CYS A C 1
ATOM 756 O O . CYS A 1 93 ? -1.154 -6.787 -15.637 1.00 91.69 93 CYS A O 1
ATOM 758 N N . LEU A 1 94 ? -3.102 -6.378 -16.692 1.00 93.50 94 LEU A N 1
ATOM 759 C CA . LEU A 1 94 ? -2.687 -5.099 -17.259 1.00 93.50 94 LEU A CA 1
ATOM 760 C C . LEU A 1 94 ? -2.818 -3.970 -16.231 1.00 93.50 94 LEU A C 1
ATOM 762 O O . LEU A 1 94 ? -3.709 -3.941 -15.386 1.00 93.50 94 LEU A O 1
ATOM 766 N N . THR A 1 95 ? -1.952 -2.960 -16.336 1.00 95.88 95 THR A N 1
ATOM 767 C CA . THR A 1 95 ? -2.035 -1.770 -15.474 1.00 95.88 95 THR A CA 1
ATOM 768 C C . THR A 1 95 ? -3.351 -1.002 -15.658 1.00 95.88 95 THR A C 1
ATOM 770 O O . THR A 1 95 ? -3.815 -0.363 -14.717 1.00 95.88 95 THR A O 1
ATOM 773 N N . GLY A 1 96 ? -3.971 -1.067 -16.843 1.00 96.19 96 GLY A N 1
ATOM 774 C CA . GLY A 1 96 ? -5.273 -0.444 -17.108 1.00 96.19 96 GLY A CA 1
ATOM 775 C C . GLY A 1 96 ? -6.379 -0.967 -16.189 1.00 96.19 96 GLY A C 1
ATOM 776 O O . GLY A 1 96 ? -7.094 -0.168 -15.583 1.00 96.19 96 GLY A O 1
ATOM 777 N N . ASP A 1 97 ? -6.445 -2.286 -16.003 1.00 95.19 97 ASP A N 1
ATOM 778 C CA . ASP A 1 97 ? -7.454 -2.937 -15.161 1.00 95.19 97 ASP A CA 1
ATOM 779 C C . ASP A 1 97 ? -7.291 -2.529 -13.690 1.00 95.19 97 ASP A C 1
ATOM 781 O O . ASP A 1 97 ? -8.266 -2.180 -13.021 1.00 95.19 97 ASP A O 1
ATOM 785 N N . LEU A 1 98 ? -6.046 -2.430 -13.203 1.00 95.44 98 LEU A N 1
ATOM 786 C CA . LEU A 1 98 ? -5.760 -1.901 -11.863 1.00 95.44 98 LEU A CA 1
ATOM 787 C C . LEU A 1 98 ? -6.217 -0.456 -11.673 1.00 95.44 98 LEU A C 1
ATOM 789 O O . LEU A 1 98 ? -6.716 -0.110 -10.603 1.00 95.44 98 LEU A O 1
ATOM 793 N N . ILE A 1 99 ? -6.023 0.408 -12.673 1.00 97.75 99 ILE A N 1
ATOM 794 C CA . ILE A 1 99 ? -6.449 1.812 -12.591 1.00 97.75 99 ILE A CA 1
ATOM 795 C C . ILE A 1 99 ? -7.968 1.875 -12.418 1.00 97.75 99 ILE A C 1
ATOM 797 O O . ILE A 1 99 ? -8.459 2.628 -11.574 1.00 97.75 99 ILE A O 1
ATOM 801 N N . VAL A 1 100 ? -8.710 1.083 -13.194 1.00 98.25 100 VAL A N 1
ATOM 802 C CA . VAL A 1 100 ? -10.173 1.004 -13.093 1.00 98.25 100 VAL A CA 1
ATOM 803 C C . VAL A 1 100 ? -10.586 0.466 -11.722 1.00 98.25 100 VAL A C 1
ATOM 805 O O . VAL A 1 100 ? -11.360 1.125 -11.023 1.00 98.25 100 VAL A O 1
ATOM 808 N N . ALA A 1 101 ? -10.013 -0.659 -11.289 1.00 98.12 101 ALA A N 1
ATOM 809 C CA . ALA A 1 101 ? -10.301 -1.262 -9.990 1.00 98.12 101 ALA A CA 1
ATOM 810 C C . ALA A 1 101 ? -10.007 -0.298 -8.824 1.00 98.12 101 ALA A C 1
ATOM 812 O O . ALA A 1 101 ? -10.862 -0.071 -7.968 1.00 98.12 101 ALA A O 1
ATOM 813 N N . SER A 1 102 ? -8.842 0.358 -8.824 1.00 98.38 102 SER A N 1
ATOM 814 C CA . SER A 1 102 ? -8.461 1.345 -7.804 1.00 98.38 102 SER A CA 1
ATOM 815 C C . SER A 1 102 ? -9.436 2.527 -7.755 1.00 98.38 102 SER A C 1
ATOM 817 O O . SER A 1 102 ? -9.873 2.935 -6.674 1.00 98.38 102 SER A O 1
ATOM 819 N N . ARG A 1 103 ? -9.844 3.061 -8.915 1.00 98.62 103 ARG A N 1
ATOM 820 C CA . ARG A 1 103 ? -10.840 4.143 -8.991 1.00 98.62 103 ARG A CA 1
ATOM 821 C C . ARG A 1 103 ? -12.193 3.709 -8.427 1.00 98.62 103 ARG A C 1
ATOM 823 O O . ARG A 1 103 ? -12.830 4.501 -7.728 1.00 98.62 103 ARG A O 1
ATOM 830 N N . ASN A 1 104 ? -12.619 2.475 -8.695 1.00 98.69 104 ASN A N 1
ATOM 831 C CA . ASN A 1 104 ? -13.858 1.919 -8.152 1.00 98.69 104 ASN A CA 1
ATOM 832 C C . ASN A 1 104 ? -13.787 1.783 -6.626 1.00 98.69 104 ASN A C 1
ATOM 834 O O . ASN A 1 104 ? -14.690 2.261 -5.940 1.00 98.69 104 ASN A O 1
ATOM 838 N N . VAL A 1 105 ? -12.680 1.264 -6.084 1.00 98.75 105 VAL A N 1
ATOM 839 C CA . VAL A 1 105 ? -12.449 1.193 -4.631 1.00 98.75 105 VAL A CA 1
ATOM 840 C C . VAL A 1 105 ? -12.446 2.585 -3.996 1.00 98.75 105 VAL A C 1
ATOM 842 O O . VAL A 1 105 ? -13.089 2.802 -2.973 1.00 98.75 105 VAL A O 1
ATOM 845 N N . HIS A 1 106 ? -11.792 3.575 -4.609 1.00 98.50 106 HIS A N 1
ATOM 846 C CA . HIS A 1 106 ? -11.803 4.946 -4.091 1.00 98.50 106 HIS A CA 1
ATOM 847 C C . HIS A 1 106 ? -13.187 5.598 -4.123 1.00 98.50 106 HIS A C 1
ATOM 849 O O . HIS A 1 106 ? -13.506 6.396 -3.240 1.00 98.50 106 HIS A O 1
ATOM 855 N N . ARG A 1 107 ? -14.016 5.278 -5.121 1.00 98.69 107 ARG A N 1
ATOM 856 C CA . ARG A 1 107 ? -15.414 5.717 -5.168 1.00 98.69 107 ARG A CA 1
ATOM 857 C C . ARG A 1 107 ? -16.228 5.051 -4.064 1.00 98.69 107 ARG A C 1
ATOM 859 O O . ARG A 1 107 ? -16.944 5.751 -3.358 1.00 98.69 107 ARG A O 1
ATOM 866 N N . PHE A 1 108 ? -16.056 3.746 -3.879 1.00 98.56 108 PHE A N 1
ATOM 867 C CA . PHE A 1 108 ? -16.696 2.984 -2.811 1.00 98.56 108 PHE A CA 1
ATOM 868 C C . PHE A 1 108 ? -16.297 3.494 -1.418 1.00 98.56 108 PHE A C 1
ATOM 870 O O . PHE A 1 108 ? -17.150 3.701 -0.567 1.00 98.56 108 PHE A O 1
ATOM 877 N N . ALA A 1 109 ? -15.030 3.855 -1.203 1.00 98.25 109 ALA A N 1
ATOM 878 C CA . ALA A 1 109 ? -14.574 4.444 0.060 1.00 98.25 109 ALA A CA 1
ATOM 879 C C . ALA A 1 109 ? -15.366 5.699 0.478 1.00 98.25 109 ALA A C 1
ATOM 881 O O . ALA A 1 109 ? -15.485 5.982 1.669 1.00 98.25 109 ALA A O 1
ATOM 882 N N . LYS A 1 110 ? -15.893 6.469 -0.487 1.00 98.06 110 LYS A N 1
ATOM 883 C CA . LYS A 1 110 ? -16.695 7.676 -0.221 1.00 98.06 110 LYS A CA 1
ATOM 884 C C . LYS A 1 110 ? -18.101 7.360 0.290 1.00 98.06 110 LYS A C 1
ATOM 886 O O . LYS A 1 110 ? -18.727 8.248 0.853 1.00 98.06 110 LYS A O 1
ATOM 891 N N . THR A 1 111 ? -18.595 6.139 0.088 1.00 97.88 111 THR A N 1
ATOM 892 C CA . THR A 1 111 ? -19.913 5.709 0.574 1.00 97.88 111 THR A CA 1
ATOM 893 C C . THR A 1 111 ? -19.846 5.087 1.970 1.00 97.88 111 THR A C 1
ATOM 895 O O . THR A 1 111 ? -20.885 4.872 2.582 1.00 97.88 111 THR A O 1
ATOM 898 N N . ILE A 1 112 ? -18.644 4.788 2.479 1.00 98.00 112 ILE A N 1
ATOM 899 C CA . ILE A 1 112 ? -18.439 4.220 3.816 1.00 98.00 112 ILE A CA 1
ATOM 900 C C . ILE A 1 112 ? -18.439 5.334 4.865 1.00 98.00 112 ILE A C 1
ATOM 902 O O . ILE A 1 112 ? -17.608 6.243 4.805 1.00 98.00 112 ILE A O 1
ATOM 906 N N . THR A 1 113 ? -19.347 5.232 5.836 1.00 97.69 113 THR A N 1
ATOM 907 C CA . THR A 1 113 ? -19.502 6.191 6.941 1.00 97.69 113 THR A CA 1
ATOM 908 C C . THR A 1 113 ? -18.630 5.864 8.149 1.00 97.69 113 THR A C 1
ATOM 910 O O . THR A 1 113 ? -18.159 6.788 8.808 1.00 97.69 113 THR A O 1
ATOM 913 N N . ASP A 1 114 ? -18.381 4.581 8.427 1.00 98.31 114 ASP A N 1
ATOM 914 C CA . ASP A 1 114 ? -17.482 4.169 9.507 1.00 98.31 114 ASP A CA 1
ATOM 915 C C . ASP A 1 114 ? -16.030 4.580 9.187 1.00 98.31 114 ASP A C 1
ATOM 917 O O . ASP A 1 114 ? -15.480 4.146 8.167 1.00 98.31 114 ASP A O 1
ATOM 921 N N . PRO A 1 115 ? -15.380 5.416 10.017 1.00 98.25 115 PRO A 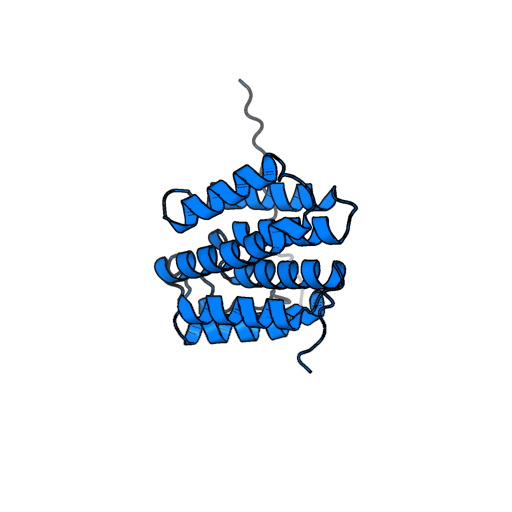N 1
ATOM 922 C CA . PRO A 1 115 ? -14.039 5.912 9.734 1.00 98.25 115 PRO A CA 1
ATOM 923 C C . PRO A 1 115 ? -12.978 4.804 9.668 1.00 98.25 115 PRO A C 1
ATOM 925 O O . PRO A 1 115 ? -12.053 4.932 8.859 1.00 98.25 115 PRO A O 1
ATOM 928 N N . VAL A 1 116 ? -13.105 3.726 10.456 1.00 98.62 116 VAL A N 1
ATOM 929 C CA . VAL A 1 116 ? -12.146 2.606 10.449 1.00 98.62 116 VAL A CA 1
ATOM 930 C C . VAL A 1 116 ? -12.240 1.851 9.125 1.00 98.62 116 VAL A C 1
ATOM 932 O O . VAL A 1 116 ? -11.261 1.800 8.375 1.00 98.62 116 VAL A O 1
ATOM 935 N N . ALA A 1 117 ? -13.431 1.369 8.766 1.00 98.62 117 ALA A N 1
ATOM 936 C CA . ALA A 1 117 ? -13.682 0.703 7.494 1.00 98.62 117 ALA A CA 1
ATOM 937 C C . ALA A 1 117 ? -13.307 1.594 6.297 1.00 98.62 117 ALA A C 1
ATOM 939 O O . ALA A 1 117 ? -12.669 1.147 5.343 1.00 98.62 117 ALA A O 1
ATOM 940 N N . SER A 1 118 ? -13.623 2.890 6.360 1.00 98.69 118 SER A N 1
ATOM 941 C CA . SER A 1 118 ? -13.284 3.856 5.312 1.00 98.69 118 SER A CA 1
ATOM 942 C C . SER A 1 118 ? -11.764 4.044 5.158 1.00 98.69 118 SER A C 1
ATOM 944 O O . SER A 1 118 ? -11.281 4.320 4.055 1.00 98.69 118 SER A O 1
ATOM 946 N N . ALA A 1 119 ? -10.977 3.894 6.230 1.00 98.75 119 ALA A N 1
ATOM 947 C CA . ALA A 1 119 ? -9.516 3.887 6.163 1.00 98.75 119 ALA A CA 1
ATOM 948 C C . ALA A 1 119 ? -8.974 2.583 5.553 1.00 98.75 119 ALA A C 1
ATOM 950 O O . ALA A 1 119 ? -8.117 2.655 4.671 1.00 98.75 119 ALA A O 1
ATOM 951 N N . VAL A 1 120 ? -9.525 1.420 5.924 1.00 98.88 120 VAL A N 1
ATOM 952 C CA . VAL A 1 120 ? -9.167 0.117 5.326 1.00 98.88 120 VAL A CA 1
ATOM 953 C C . VAL A 1 120 ? -9.414 0.121 3.816 1.00 98.88 120 VAL A C 1
ATOM 955 O O . VAL A 1 120 ? -8.513 -0.171 3.032 1.00 98.88 120 VAL A O 1
ATOM 958 N N . VAL A 1 121 ? -10.595 0.556 3.371 1.00 98.88 121 VAL A N 1
ATOM 959 C CA . VAL A 1 121 ? -10.930 0.621 1.939 1.00 98.88 121 VAL A CA 1
ATOM 960 C C . VAL A 1 121 ? -10.005 1.585 1.185 1.00 98.88 121 VAL A C 1
ATOM 962 O O . VAL A 1 121 ? -9.582 1.302 0.063 1.00 98.88 121 VAL A O 1
ATOM 965 N N . ARG A 1 122 ? -9.627 2.719 1.792 1.00 98.88 122 ARG A N 1
ATOM 966 C CA . ARG A 1 122 ? -8.637 3.627 1.185 1.00 98.88 122 ARG A CA 1
ATOM 967 C C . ARG A 1 122 ? -7.244 3.006 1.110 1.00 98.88 122 ARG A C 1
ATOM 969 O O . ARG A 1 122 ? -6.559 3.262 0.120 1.00 98.88 122 ARG A O 1
ATOM 976 N N . SER A 1 123 ? -6.857 2.193 2.093 1.00 98.88 123 SER A N 1
ATOM 977 C CA . SER A 1 123 ? -5.614 1.416 2.062 1.00 98.88 123 SER A CA 1
ATOM 978 C C . SER A 1 123 ? -5.585 0.476 0.855 1.00 98.88 123 SER A C 1
ATOM 980 O O . SER A 1 123 ? -4.656 0.550 0.051 1.00 98.88 123 SER A O 1
ATOM 982 N N . ILE A 1 124 ? -6.662 -0.290 0.637 1.00 98.88 124 ILE A N 1
ATOM 983 C CA . ILE A 1 124 ? -6.822 -1.163 -0.539 1.00 98.88 124 ILE A CA 1
ATOM 984 C C . ILE A 1 124 ? -6.730 -0.345 -1.834 1.00 98.88 124 ILE A C 1
ATOM 986 O O . ILE A 1 124 ? -5.945 -0.673 -2.719 1.00 98.88 124 ILE A O 1
ATOM 990 N N . GLY A 1 125 ? -7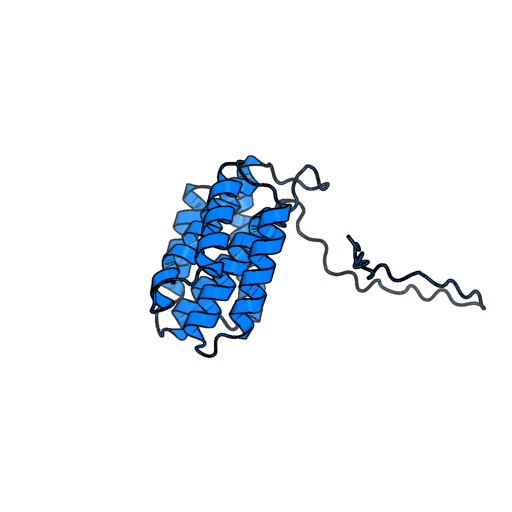.474 0.761 -1.944 1.00 98.75 125 GLY A N 1
ATOM 991 C CA . GLY A 1 125 ? -7.490 1.584 -3.159 1.00 98.75 125 GLY A CA 1
ATOM 992 C C . GLY A 1 125 ? -6.112 2.143 -3.536 1.00 98.75 125 GLY A C 1
ATOM 993 O O . GLY A 1 125 ? -5.741 2.116 -4.713 1.00 98.75 125 GLY A O 1
ATOM 994 N N . GLN A 1 126 ? -5.332 2.585 -2.541 1.00 98.81 126 GLN A N 1
ATOM 995 C CA . GLN A 1 126 ? -3.941 3.008 -2.734 1.00 98.81 126 GLN A CA 1
ATOM 996 C C . GLN A 1 126 ? -3.039 1.822 -3.094 1.00 98.81 126 GLN A C 1
ATOM 998 O O . GLN A 1 126 ? -2.242 1.920 -4.022 1.00 98.81 126 GLN A O 1
ATOM 1003 N N . GLY A 1 127 ? -3.195 0.680 -2.423 1.00 98.75 127 GLY A N 1
ATOM 1004 C CA . GLY A 1 127 ? -2.425 -0.524 -2.724 1.00 98.75 127 GLY A CA 1
ATOM 1005 C C . GLY A 1 127 ? -2.588 -0.958 -4.176 1.00 98.75 127 GLY A C 1
ATOM 1006 O O . GLY A 1 127 ? -1.599 -1.108 -4.887 1.00 98.75 127 GLY A O 1
ATOM 1007 N N . VAL A 1 128 ? -3.828 -1.015 -4.657 1.00 98.62 128 VAL A N 1
ATOM 1008 C CA . VAL A 1 128 ? -4.174 -1.338 -6.050 1.00 98.62 128 VAL A CA 1
ATOM 1009 C C . VAL A 1 128 ? -3.596 -0.294 -7.022 1.00 98.62 128 VAL A C 1
ATOM 1011 O O . VAL A 1 128 ? -3.055 -0.652 -8.070 1.00 98.62 128 VAL A O 1
ATOM 1014 N N . ALA A 1 129 ? -3.607 0.996 -6.659 1.00 98.56 129 ALA A N 1
ATOM 1015 C CA . ALA A 1 129 ? -2.996 2.064 -7.459 1.00 98.56 129 ALA A CA 1
ATOM 1016 C C . ALA A 1 129 ? -1.465 1.945 -7.592 1.00 98.56 129 ALA A C 1
ATOM 1018 O O . ALA A 1 129 ? -0.885 2.583 -8.475 1.00 98.56 129 ALA A O 1
ATOM 1019 N N . THR A 1 130 ? -0.802 1.116 -6.775 1.00 98.50 130 THR A N 1
ATOM 1020 C CA . THR A 1 130 ? 0.650 0.890 -6.857 1.00 98.50 130 THR A CA 1
ATOM 1021 C C . THR A 1 130 ? 1.069 0.462 -8.255 1.00 98.50 130 THR A C 1
ATOM 1023 O O . THR A 1 130 ? 2.088 0.937 -8.744 1.00 98.50 130 THR A O 1
ATOM 1026 N N . GLY A 1 131 ? 0.277 -0.358 -8.955 1.00 96.75 131 GLY A N 1
ATOM 1027 C CA . GLY A 1 131 ? 0.623 -0.789 -10.314 1.00 96.75 131 GLY A CA 1
ATOM 1028 C C . GLY A 1 131 ? 0.570 0.337 -11.351 1.00 96.75 131 GLY A C 1
ATOM 1029 O O . GLY A 1 131 ? 1.296 0.296 -12.344 1.00 96.75 131 GLY A O 1
ATOM 1030 N N . HIS A 1 132 ? -0.220 1.387 -11.099 1.00 95.31 132 HIS A N 1
ATOM 1031 C CA . HIS A 1 132 ? -0.209 2.610 -11.902 1.00 95.31 132 HIS A CA 1
ATOM 1032 C C . HIS A 1 132 ? 1.038 3.458 -11.623 1.00 95.31 132 HIS A C 1
ATOM 1034 O O . HIS A 1 132 ? 1.750 3.828 -12.560 1.00 95.31 132 HIS A O 1
ATOM 1040 N N . MET A 1 133 ? 1.295 3.758 -10.344 1.00 96.12 133 MET A N 1
ATOM 1041 C CA . MET A 1 133 ? 2.473 4.490 -9.870 1.00 96.12 133 MET A CA 1
ATOM 1042 C C . MET A 1 133 ? 2.945 3.913 -8.539 1.00 96.12 133 MET A C 1
ATOM 1044 O O . MET A 1 133 ? 2.167 3.804 -7.592 1.00 96.12 133 MET A O 1
ATOM 1048 N N . ALA A 1 134 ? 4.233 3.582 -8.452 1.00 97.75 134 ALA A N 1
ATOM 1049 C CA . ALA A 1 134 ? 4.750 2.795 -7.341 1.00 97.75 134 ALA A CA 1
ATOM 1050 C C . ALA A 1 134 ? 4.671 3.504 -5.981 1.00 97.75 134 ALA A C 1
ATOM 1052 O O . ALA A 1 134 ? 4.531 2.840 -4.961 1.00 97.75 134 ALA A O 1
ATOM 1053 N N . ASP A 1 135 ? 4.700 4.838 -5.936 1.00 96.88 135 ASP A N 1
ATOM 1054 C CA . ASP A 1 135 ? 4.638 5.588 -4.676 1.00 96.88 135 ASP A CA 1
ATOM 1055 C C . ASP A 1 135 ? 3.260 5.540 -3.989 1.00 96.88 135 ASP A C 1
ATOM 1057 O O . ASP A 1 135 ? 3.131 5.989 -2.848 1.00 96.88 135 ASP A O 1
ATOM 1061 N N . HIS A 1 136 ? 2.235 4.977 -4.640 1.00 98.12 136 HIS A N 1
ATOM 1062 C CA . HIS A 1 136 ? 0.962 4.664 -3.990 1.00 98.12 136 HIS A CA 1
ATOM 1063 C C . HIS A 1 136 ? 1.082 3.558 -2.929 1.00 98.12 136 HIS A C 1
ATOM 1065 O O . HIS A 1 136 ? 0.258 3.530 -2.014 1.00 98.12 136 HIS A O 1
ATOM 1071 N N . CYS A 1 137 ? 2.138 2.731 -2.953 1.00 98.56 137 CYS A N 1
ATOM 1072 C CA . CYS A 1 137 ? 2.389 1.752 -1.888 1.00 98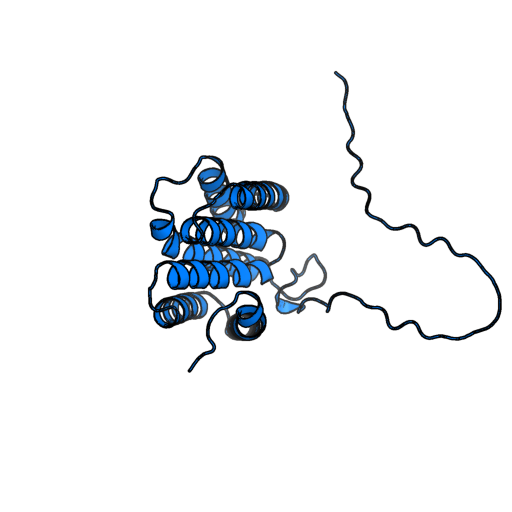.56 137 CYS A CA 1
ATOM 1073 C C . CYS A 1 137 ? 2.501 2.424 -0.508 1.00 98.56 137 CYS A C 1
ATOM 1075 O O . CYS A 1 137 ? 1.984 1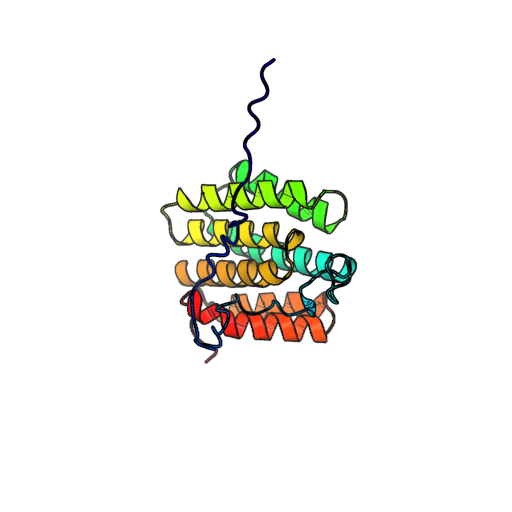.916 0.484 1.00 98.56 137 CYS A O 1
ATOM 1077 N N . VAL A 1 138 ? 3.079 3.631 -0.460 1.00 98.44 138 VAL A N 1
ATOM 1078 C CA . VAL A 1 138 ? 3.157 4.457 0.752 1.00 98.44 138 VAL A CA 1
ATOM 1079 C C . VAL A 1 138 ? 1.758 4.839 1.234 1.00 98.44 138 VAL A C 1
ATOM 1081 O O . VAL A 1 138 ? 1.486 4.832 2.429 1.00 98.44 138 VAL A O 1
ATOM 1084 N N . GLY A 1 139 ? 0.850 5.156 0.308 1.00 98.25 139 GLY A N 1
ATOM 1085 C CA . GLY A 1 139 ? -0.545 5.439 0.631 1.00 98.25 139 GLY A CA 1
ATOM 1086 C C . GLY A 1 139 ? -1.247 4.242 1.272 1.00 98.25 139 GLY A C 1
ATOM 1087 O O . GLY A 1 139 ? -1.977 4.436 2.241 1.00 98.25 139 GLY A O 1
ATOM 1088 N N . ALA A 1 140 ? -0.995 3.024 0.782 1.00 98.75 140 ALA A N 1
ATOM 1089 C CA . ALA A 1 140 ? -1.540 1.800 1.370 1.00 98.75 140 ALA A CA 1
ATOM 1090 C C . ALA A 1 140 ? -1.087 1.653 2.830 1.00 98.75 140 ALA A C 1
ATOM 1092 O O . ALA A 1 140 ? -1.908 1.616 3.744 1.00 98.75 140 ALA A O 1
ATOM 1093 N N . ALA A 1 141 ? 0.224 1.707 3.067 1.00 98.69 141 ALA A N 1
ATOM 1094 C CA . ALA A 1 141 ? 0.800 1.593 4.404 1.00 98.69 141 ALA A CA 1
ATOM 1095 C C . ALA A 1 141 ? 0.274 2.658 5.385 1.00 98.69 141 ALA A C 1
ATOM 1097 O O . ALA A 1 141 ? -0.106 2.338 6.513 1.00 98.69 141 ALA A O 1
ATOM 1098 N N . LEU A 1 142 ? 0.179 3.923 4.958 1.00 98.69 142 LEU A N 1
ATOM 1099 C CA . LEU A 1 142 ? -0.293 5.004 5.828 1.00 98.69 142 LEU A CA 1
ATOM 1100 C C . LEU A 1 142 ? -1.802 4.938 6.108 1.00 98.69 142 LEU A C 1
ATOM 1102 O O . LEU A 1 142 ? -2.230 5.256 7.216 1.00 98.69 142 LEU A O 1
ATOM 1106 N N . TYR A 1 143 ? -2.633 4.522 5.147 1.00 98.81 143 TYR A N 1
ATOM 1107 C CA . TYR A 1 143 ? -4.057 4.308 5.429 1.00 98.81 143 TYR A CA 1
ATOM 1108 C C . TYR A 1 143 ? -4.298 3.066 6.291 1.00 98.81 143 TYR A C 1
ATOM 1110 O O . TYR A 1 143 ? -5.213 3.091 7.110 1.00 98.81 143 TYR A O 1
ATOM 1118 N N . ALA A 1 144 ? -3.460 2.031 6.179 1.00 98.88 144 ALA A N 1
ATOM 1119 C CA . ALA A 1 144 ? -3.456 0.912 7.118 1.00 98.88 144 ALA A CA 1
ATOM 1120 C C . ALA A 1 144 ? -3.129 1.379 8.547 1.00 98.88 144 ALA A C 1
ATOM 1122 O O . ALA A 1 144 ? -3.915 1.148 9.463 1.00 98.88 144 ALA A O 1
ATOM 1123 N N . GLN A 1 145 ? -2.064 2.166 8.727 1.00 98.69 145 GLN A N 1
ATOM 1124 C CA . GLN A 1 145 ? -1.752 2.800 10.017 1.00 98.69 145 GLN A CA 1
ATOM 1125 C C . GLN A 1 145 ? -2.906 3.668 10.536 1.00 98.69 145 GLN A C 1
ATOM 1127 O O . GLN A 1 145 ? -3.201 3.673 11.729 1.00 98.69 145 GLN A O 1
ATOM 1132 N N . LYS A 1 146 ? -3.595 4.387 9.643 1.00 98.62 146 LYS A N 1
ATOM 1133 C CA . LYS A 1 146 ? -4.759 5.199 10.008 1.00 98.62 146 LYS A CA 1
ATOM 1134 C C . LYS A 1 146 ? -5.941 4.346 10.467 1.00 98.62 146 LYS A C 1
ATOM 1136 O O . LYS A 1 146 ? -6.627 4.752 11.398 1.00 98.62 146 LYS A O 1
ATOM 1141 N N . ALA A 1 147 ? -6.176 3.190 9.850 1.00 98.69 147 ALA A N 1
ATOM 1142 C CA . ALA A 1 147 ? -7.197 2.250 10.307 1.00 98.69 147 ALA A CA 1
ATOM 1143 C C . ALA A 1 147 ? -6.885 1.749 11.726 1.00 98.69 147 ALA A C 1
ATOM 1145 O O . ALA A 1 147 ? -7.753 1.813 12.590 1.00 98.69 147 ALA A O 1
ATOM 1146 N N . VAL A 1 148 ? -5.630 1.364 11.988 1.00 98.62 148 VAL A N 1
ATOM 1147 C CA . VAL A 1 148 ? -5.152 0.948 13.321 1.00 98.62 148 VAL A CA 1
ATOM 1148 C C . VAL A 1 148 ? -5.331 2.062 14.357 1.00 98.62 148 VAL A C 1
ATOM 1150 O O . VAL A 1 148 ? -5.851 1.807 15.441 1.00 98.62 148 VAL A O 1
ATOM 1153 N N . LEU A 1 149 ? -4.980 3.307 14.007 1.00 98.06 149 LEU A N 1
ATOM 1154 C CA . LEU A 1 149 ? -5.179 4.471 14.876 1.00 98.06 149 LEU A CA 1
ATOM 1155 C C . LEU A 1 149 ? -6.654 4.663 15.244 1.00 98.06 149 LEU A C 1
ATOM 1157 O O . LEU A 1 149 ? -6.991 4.840 16.410 1.00 98.06 149 LEU A O 1
ATOM 1161 N N . LEU A 1 150 ? -7.533 4.646 14.240 1.00 98.25 150 LEU A N 1
ATOM 1162 C CA . LEU A 1 150 ? -8.968 4.870 14.422 1.00 98.25 150 LEU A CA 1
ATOM 1163 C C . LEU A 1 150 ? -9.641 3.726 15.188 1.00 98.25 150 LEU A C 1
ATOM 1165 O O . LEU A 1 150 ? -10.627 3.962 15.878 1.00 98.25 150 LEU A O 1
ATOM 1169 N N . ALA A 1 151 ? -9.089 2.515 15.105 1.00 98.19 151 ALA A N 1
ATOM 1170 C CA . ALA A 1 151 ? -9.508 1.369 15.904 1.00 98.19 151 ALA A CA 1
ATOM 1171 C C . ALA A 1 151 ? -9.021 1.431 17.368 1.00 98.19 151 ALA A C 1
ATOM 1173 O O . ALA A 1 151 ? -9.346 0.541 18.149 1.00 98.19 151 ALA A O 1
ATOM 1174 N N . GLY A 1 152 ? -8.254 2.461 17.753 1.00 97.56 152 GLY A N 1
ATOM 1175 C CA . GLY A 1 152 ? -7.744 2.641 19.116 1.00 97.56 152 GLY A CA 1
ATOM 1176 C C . GLY A 1 152 ? -6.488 1.827 19.441 1.00 97.56 152 GLY A C 1
ATOM 1177 O O . GLY A 1 152 ? -6.147 1.685 20.613 1.00 97.56 152 GLY A O 1
ATOM 1178 N N . ASN A 1 153 ? -5.797 1.299 18.426 1.00 97.19 153 ASN A N 1
ATOM 1179 C CA . ASN A 1 153 ? -4.622 0.444 18.591 1.00 97.19 153 ASN A CA 1
ATOM 1180 C C . ASN A 1 153 ? -3.298 1.202 18.387 1.00 97.19 153 ASN A C 1
ATOM 1182 O O . ASN A 1 153 ? -3.254 2.337 17.906 1.00 97.19 153 ASN A O 1
ATOM 1186 N N . GLN A 1 154 ? -2.191 0.554 18.760 1.00 96.25 154 GLN A N 1
ATOM 1187 C CA . GLN A 1 154 ? -0.849 1.133 18.698 1.00 96.25 154 GLN A CA 1
ATOM 1188 C C . GLN A 1 154 ? -0.333 1.207 17.252 1.00 96.25 154 GLN A C 1
ATOM 1190 O O . GLN A 1 154 ? 0.093 0.219 16.659 1.00 96.25 154 GLN A O 1
ATOM 1195 N N . VAL A 1 155 ? -0.324 2.414 16.680 1.00 96.50 155 VAL A N 1
ATOM 1196 C CA . VAL A 1 155 ? 0.162 2.672 15.308 1.00 96.50 155 VAL A CA 1
ATOM 1197 C C . VAL A 1 155 ? 1.633 2.295 15.122 1.00 96.50 155 VAL A C 1
ATOM 1199 O O . VAL A 1 155 ? 2.035 1.913 14.023 1.00 96.50 155 VAL A O 1
ATOM 1202 N N . GLN A 1 156 ? 2.440 2.416 16.177 1.00 95.62 156 GLN A N 1
ATOM 1203 C CA . GLN A 1 156 ? 3.870 2.122 16.103 1.00 95.62 156 GLN A CA 1
ATOM 1204 C C . GLN A 1 156 ? 4.138 0.633 15.868 1.00 95.62 156 GLN A C 1
ATOM 1206 O O . GLN A 1 156 ? 5.039 0.307 15.096 1.00 95.62 156 GLN A O 1
ATOM 1211 N N . ASP A 1 157 ? 3.305 -0.253 16.419 1.00 96.75 157 ASP A N 1
ATOM 1212 C CA . ASP A 1 157 ? 3.411 -1.696 16.189 1.00 96.75 157 ASP A CA 1
ATOM 1213 C C . ASP A 1 157 ? 3.112 -2.036 14.724 1.00 96.75 157 ASP A C 1
ATOM 1215 O O . ASP A 1 157 ? 3.875 -2.756 14.078 1.00 96.75 157 ASP A O 1
ATOM 1219 N N . GLU A 1 158 ? 2.056 -1.439 14.157 1.00 98.19 158 GLU A N 1
ATOM 1220 C CA . GLU A 1 158 ? 1.722 -1.581 12.735 1.00 98.19 158 GLU A CA 1
ATOM 1221 C C . GLU A 1 158 ? 2.861 -1.073 11.848 1.00 98.19 158 GLU A C 1
ATOM 1223 O O . GLU A 1 158 ? 3.298 -1.755 10.923 1.00 98.19 158 GLU A O 1
ATOM 1228 N N . LYS A 1 159 ? 3.390 0.119 12.138 1.00 97.44 159 LYS A N 1
ATOM 1229 C CA . LYS A 1 159 ? 4.498 0.692 11.373 1.00 97.44 159 LYS A CA 1
ATOM 1230 C C . LYS A 1 159 ? 5.749 -0.190 11.442 1.00 97.44 159 LYS A C 1
ATOM 1232 O O . LYS A 1 159 ? 6.366 -0.442 10.405 1.00 97.44 159 LYS A O 1
ATOM 1237 N N . ALA A 1 160 ? 6.133 -0.647 12.633 1.00 97.44 160 ALA A N 1
ATOM 1238 C CA . ALA A 1 160 ? 7.291 -1.516 12.819 1.00 97.44 160 ALA A CA 1
ATOM 1239 C C . ALA A 1 160 ? 7.118 -2.835 12.052 1.00 97.44 160 ALA A C 1
ATOM 1241 O O . ALA A 1 160 ? 8.037 -3.277 11.356 1.00 97.44 160 ALA A O 1
ATOM 1242 N N . TRP A 1 161 ? 5.915 -3.417 12.095 1.00 98.38 161 TRP A N 1
ATOM 1243 C CA . TRP A 1 161 ? 5.580 -4.608 11.324 1.00 98.38 161 TRP A CA 1
ATOM 1244 C C . TRP A 1 161 ? 5.720 -4.363 9.815 1.00 98.38 161 TRP A C 1
ATOM 1246 O O . TRP A 1 161 ? 6.445 -5.107 9.145 1.00 98.38 161 TRP A O 1
ATOM 1256 N N . GLN A 1 162 ? 5.129 -3.283 9.291 1.00 98.31 162 GLN A N 1
ATOM 1257 C CA . GLN A 1 162 ? 5.216 -2.896 7.877 1.00 98.31 162 GLN A CA 1
ATOM 1258 C C . GLN A 1 162 ? 6.668 -2.720 7.415 1.00 98.31 162 GLN A C 1
ATOM 1260 O O . GLN A 1 162 ? 7.029 -3.212 6.344 1.00 98.31 162 GLN A O 1
ATOM 1265 N N . ILE A 1 163 ? 7.506 -2.057 8.220 1.00 97.88 163 ILE A N 1
ATOM 1266 C CA . ILE A 1 163 ? 8.933 -1.863 7.924 1.00 97.88 163 ILE A CA 1
ATOM 1267 C C . ILE A 1 163 ? 9.669 -3.204 7.907 1.00 97.88 163 ILE A C 1
ATOM 1269 O O . ILE A 1 163 ? 10.449 -3.446 6.990 1.00 97.88 163 ILE A O 1
ATOM 1273 N N . SER A 1 164 ? 9.392 -4.114 8.847 1.00 97.62 164 SER A N 1
ATOM 1274 C CA . SER A 1 164 ? 10.036 -5.435 8.836 1.00 97.62 164 SER A CA 1
ATOM 1275 C C . SER A 1 164 ? 9.723 -6.220 7.554 1.00 97.62 164 SER A C 1
ATOM 1277 O O . SER A 1 164 ? 10.619 -6.836 6.980 1.00 97.62 164 SER A O 1
ATOM 1279 N N . LYS A 1 165 ? 8.477 -6.137 7.056 1.00 97.81 165 LYS A N 1
ATOM 1280 C CA . LYS A 1 165 ? 8.054 -6.752 5.785 1.00 97.81 165 LYS A CA 1
ATOM 1281 C C . LYS A 1 165 ? 8.648 -6.055 4.564 1.00 97.81 165 LYS A C 1
ATOM 1283 O O . LYS A 1 165 ? 8.870 -6.698 3.545 1.00 97.81 165 LYS A O 1
ATOM 1288 N N . LEU A 1 166 ? 8.889 -4.748 4.651 1.00 96.62 166 LEU A N 1
ATOM 1289 C CA . LEU A 1 166 ? 9.528 -3.974 3.588 1.00 96.62 166 LEU A CA 1
ATOM 1290 C C . LEU A 1 166 ? 10.987 -4.415 3.414 1.00 96.62 166 LEU A C 1
ATOM 1292 O O . LEU A 1 166 ? 11.400 -4.778 2.313 1.00 96.62 166 LEU A O 1
ATOM 1296 N N . CYS A 1 167 ? 11.736 -4.446 4.521 1.00 94.56 167 CYS A N 1
ATOM 1297 C CA . CYS A 1 167 ? 13.157 -4.787 4.542 1.00 94.56 167 CYS A CA 1
ATOM 1298 C C . CYS A 1 167 ? 13.441 -6.229 4.098 1.00 94.56 167 CYS A C 1
ATOM 1300 O O . CYS A 1 167 ? 14.527 -6.500 3.594 1.00 94.56 167 CYS A O 1
ATOM 1302 N N . SER A 1 168 ? 12.495 -7.159 4.273 1.00 92.25 168 SER A N 1
ATOM 1303 C CA . SER A 1 168 ? 12.675 -8.549 3.835 1.00 92.25 168 SER A CA 1
ATOM 1304 C C . SER A 1 168 ? 12.533 -8.751 2.322 1.00 92.25 168 SER A C 1
ATOM 1306 O O . SER A 1 168 ? 12.985 -9.769 1.808 1.00 92.25 168 SER A O 1
ATOM 1308 N N . GLU A 1 169 ? 11.894 -7.820 1.606 1.00 85.38 169 GLU A N 1
ATOM 1309 C CA . GLU A 1 169 ? 11.466 -8.020 0.211 1.00 85.38 169 GLU A CA 1
ATOM 1310 C C . GLU A 1 169 ? 12.187 -7.111 -0.798 1.00 85.38 169 GLU A C 1
ATOM 1312 O O . GLU A 1 169 ? 12.270 -7.443 -1.987 1.00 85.38 169 GLU A O 1
ATOM 1317 N N . LEU A 1 170 ? 12.677 -5.945 -0.362 1.00 92.81 170 LEU A N 1
ATOM 1318 C CA . LEU A 1 170 ? 13.115 -4.861 -1.248 1.00 92.81 170 LEU A CA 1
ATOM 1319 C C . LEU A 1 170 ? 14.584 -4.461 -1.041 1.00 92.81 170 LEU A C 1
ATOM 1321 O O . LEU A 1 170 ? 15.075 -4.487 0.087 1.00 92.81 170 LEU A O 1
ATOM 1325 N N . PRO A 1 171 ? 15.281 -4.027 -2.113 1.00 93.38 171 PRO A N 1
ATOM 1326 C CA . PRO A 1 171 ? 16.616 -3.441 -2.005 1.00 93.38 171 PRO A CA 1
ATOM 1327 C C . PRO A 1 171 ? 16.668 -2.262 -1.024 1.00 93.38 171 PRO A C 1
ATOM 1329 O O . PRO A 1 171 ? 15.688 -1.530 -0.858 1.00 93.38 171 PRO A O 1
ATOM 1332 N N . GLU A 1 172 ? 17.826 -2.065 -0.394 1.00 93.88 172 GLU A N 1
ATOM 1333 C CA . GLU A 1 172 ? 18.027 -1.064 0.660 1.00 93.88 172 GLU A CA 1
ATOM 1334 C C . GLU A 1 172 ? 17.676 0.363 0.210 1.00 93.88 172 GLU A C 1
ATOM 1336 O O . GLU A 1 172 ? 16.980 1.088 0.921 1.00 93.88 172 GLU A O 1
ATOM 1341 N N . ASP A 1 173 ? 18.077 0.762 -0.996 1.00 93.81 173 ASP A N 1
ATOM 1342 C CA . ASP A 1 173 ? 17.845 2.106 -1.531 1.00 93.81 173 ASP A CA 1
ATOM 1343 C C . ASP A 1 173 ? 16.351 2.426 -1.721 1.00 93.81 173 ASP A C 1
ATOM 1345 O O . ASP A 1 173 ? 15.912 3.553 -1.461 1.00 93.81 173 ASP A O 1
ATOM 1349 N N . ILE A 1 174 ? 15.558 1.432 -2.133 1.00 95.69 174 ILE A N 1
ATOM 1350 C CA . ILE A 1 174 ? 14.100 1.549 -2.265 1.00 95.69 174 ILE A CA 1
ATOM 1351 C C . ILE A 1 174 ? 13.433 1.520 -0.891 1.00 95.69 174 ILE A C 1
ATOM 1353 O O . ILE A 1 174 ? 12.516 2.303 -0.638 1.00 95.69 174 ILE A O 1
ATOM 1357 N N . THR A 1 175 ? 13.906 0.662 0.009 1.00 96.69 175 THR A N 1
ATOM 1358 C CA . THR A 1 175 ? 13.417 0.582 1.390 1.00 96.69 175 THR A CA 1
ATOM 1359 C C . THR A 1 175 ? 13.576 1.927 2.104 1.00 96.69 175 THR A C 1
ATOM 1361 O O . THR A 1 175 ? 12.601 2.464 2.638 1.00 96.69 175 THR A O 1
ATOM 1364 N N . ILE A 1 176 ? 14.764 2.537 2.033 1.00 96.56 176 ILE A N 1
ATOM 1365 C CA . ILE A 1 176 ? 15.040 3.867 2.598 1.00 96.56 176 ILE A CA 1
ATOM 1366 C C . ILE A 1 176 ? 14.107 4.920 1.988 1.00 96.56 176 ILE A C 1
ATOM 1368 O O . ILE A 1 176 ? 13.510 5.712 2.720 1.00 96.56 176 ILE A O 1
ATOM 1372 N N . LEU A 1 177 ? 13.935 4.913 0.662 1.00 96.56 177 LEU A N 1
ATOM 1373 C CA . LEU A 1 177 ? 13.034 5.837 -0.029 1.00 96.56 177 LEU A CA 1
ATOM 1374 C C . LEU A 1 177 ? 11.588 5.719 0.473 1.00 96.56 177 LEU A C 1
ATOM 1376 O O . LEU A 1 177 ? 10.943 6.739 0.732 1.00 96.56 177 LEU A O 1
ATOM 1380 N N . VAL A 1 178 ? 11.061 4.499 0.603 1.00 97.69 178 VAL A N 1
ATOM 1381 C CA . VAL A 1 178 ? 9.694 4.261 1.088 1.00 97.69 178 VAL A CA 1
ATOM 1382 C C . VAL A 1 178 ? 9.538 4.773 2.519 1.00 97.69 178 VAL A C 1
ATOM 1384 O O . VAL A 1 178 ? 8.601 5.528 2.779 1.00 97.69 178 VAL A O 1
ATOM 1387 N N . ILE A 1 179 ? 10.479 4.462 3.417 1.00 96.56 179 ILE A N 1
ATOM 1388 C CA . ILE A 1 179 ? 10.452 4.907 4.822 1.00 96.56 179 ILE A CA 1
ATOM 1389 C C . ILE A 1 179 ? 10.487 6.440 4.919 1.00 96.56 179 ILE A C 1
ATOM 1391 O O . ILE A 1 179 ? 9.662 7.038 5.614 1.00 96.56 179 ILE A O 1
ATOM 1395 N N . GLN A 1 180 ? 11.384 7.097 4.180 1.00 95.56 180 GLN A N 1
ATOM 1396 C CA . GLN A 1 180 ? 11.458 8.562 4.132 1.00 95.56 180 GLN A CA 1
ATOM 1397 C C . GLN A 1 180 ? 10.159 9.173 3.591 1.00 95.56 180 GLN A C 1
ATOM 1399 O O . GLN A 1 180 ? 9.638 10.145 4.141 1.00 95.56 180 GLN A O 1
ATOM 1404 N N . THR A 1 181 ? 9.588 8.576 2.543 1.00 95.75 181 THR A N 1
ATOM 1405 C CA . THR A 1 181 ? 8.340 9.056 1.937 1.00 95.75 181 THR A CA 1
ATOM 1406 C C . THR A 1 181 ? 7.150 8.879 2.880 1.00 95.75 181 THR A C 1
ATOM 1408 O O . THR A 1 181 ? 6.309 9.776 2.969 1.00 95.75 181 THR A O 1
ATOM 1411 N N . MET A 1 182 ? 7.081 7.765 3.616 1.00 95.31 182 MET A N 1
ATOM 1412 C CA . MET A 1 182 ? 6.100 7.561 4.685 1.00 95.31 182 MET A CA 1
ATOM 1413 C C . MET A 1 182 ? 6.220 8.661 5.740 1.00 95.31 182 MET A C 1
ATOM 1415 O O . MET A 1 182 ? 5.214 9.281 6.083 1.00 95.31 182 MET A O 1
ATOM 1419 N N . GLN A 1 183 ? 7.440 8.962 6.193 1.00 93.62 183 GLN A N 1
ATOM 1420 C CA . GLN A 1 183 ? 7.674 9.976 7.220 1.00 93.62 183 GLN A CA 1
ATOM 1421 C C . GLN A 1 183 ? 7.232 11.379 6.786 1.00 93.62 183 GLN A C 1
ATOM 1423 O O . GLN A 1 183 ? 6.620 12.102 7.569 1.00 93.62 183 GLN A O 1
ATOM 1428 N N . VAL A 1 184 ? 7.470 11.753 5.528 1.00 92.50 184 VAL A N 1
ATOM 1429 C CA . VAL A 1 184 ? 7.013 13.044 4.987 1.00 92.50 184 VAL A CA 1
ATOM 1430 C C . VAL A 1 184 ? 5.487 13.085 4.853 1.00 92.50 184 VAL A C 1
ATOM 1432 O O . VAL A 1 184 ? 4.857 14.083 5.204 1.00 92.50 184 VAL A O 1
ATOM 1435 N N . LYS A 1 185 ? 4.867 12.012 4.344 1.00 93.31 185 LYS A N 1
ATOM 1436 C CA . LYS A 1 185 ? 3.434 12.005 3.999 1.00 93.31 185 LYS A CA 1
ATOM 1437 C C . LYS A 1 185 ? 2.504 11.754 5.194 1.00 93.31 185 LYS A C 1
ATOM 1439 O O . LYS A 1 185 ? 1.341 12.153 5.127 1.00 93.31 185 LYS A O 1
ATOM 1444 N N . ARG A 1 186 ? 2.975 11.139 6.287 1.00 94.12 186 ARG A N 1
ATOM 1445 C CA . ARG A 1 186 ? 2.122 10.743 7.429 1.00 94.12 186 ARG A CA 1
ATOM 1446 C C . ARG A 1 186 ? 1.380 11.912 8.086 1.00 94.12 186 ARG A C 1
ATOM 1448 O O . ARG A 1 186 ? 0.214 11.760 8.448 1.00 94.12 186 ARG A O 1
ATOM 1455 N N . LYS A 1 187 ? 2.016 13.092 8.168 1.00 89.94 187 LYS A N 1
ATOM 1456 C CA . LYS A 1 187 ? 1.433 14.300 8.784 1.00 89.94 187 LYS A CA 1
ATOM 1457 C C . LYS A 1 187 ? 0.143 14.719 8.088 1.00 89.94 187 LYS A C 1
ATOM 1459 O O . LYS A 1 187 ? -0.844 15.027 8.746 1.00 89.94 187 LYS A O 1
ATOM 1464 N N . GLY A 1 188 ? 0.111 14.624 6.756 1.00 90.12 188 GLY A N 1
ATOM 1465 C CA . GLY A 1 188 ? -1.079 14.925 5.956 1.00 90.12 188 GLY A CA 1
ATOM 1466 C C . GLY A 1 188 ? -2.262 13.980 6.200 1.00 90.12 188 GLY A C 1
ATOM 1467 O O . GLY A 1 188 ? -3.379 14.287 5.795 1.00 90.12 188 GLY A O 1
ATOM 1468 N N . LEU A 1 189 ? -2.044 12.843 6.870 1.00 91.19 189 LEU A N 1
ATOM 1469 C CA . LEU A 1 189 ? -3.090 11.886 7.231 1.00 91.19 189 LEU A CA 1
ATOM 1470 C C . LEU A 1 189 ? -3.504 11.946 8.708 1.00 91.19 189 LEU A C 1
ATOM 1472 O O . LEU A 1 189 ? -4.439 11.227 9.079 1.00 91.19 189 LEU A O 1
ATOM 1476 N N . GLY A 1 190 ? -2.886 12.823 9.507 1.00 91.12 190 GLY A N 1
ATOM 1477 C CA . GLY A 1 190 ? -3.156 12.965 10.941 1.00 91.12 190 GLY A CA 1
ATOM 1478 C C . GLY A 1 190 ? -2.559 11.845 11.796 1.00 91.12 190 GLY A C 1
ATOM 1479 O O . GLY A 1 190 ? -3.069 11.572 12.876 1.00 91.12 190 GLY A O 1
ATOM 1480 N N . LEU A 1 191 ? -1.524 11.161 11.301 1.00 93.06 191 LEU A N 1
ATOM 1481 C CA . LEU A 1 191 ? -0.801 10.144 12.067 1.00 93.06 191 LEU A CA 1
ATOM 1482 C C . LEU A 1 191 ? 0.204 10.817 13.020 1.00 93.06 191 LEU A C 1
ATOM 1484 O O . LEU A 1 191 ? 0.833 11.795 12.606 1.00 93.06 191 LEU A O 1
ATOM 1488 N N . PRO A 1 192 ? 0.391 10.297 14.249 1.00 88.69 192 PRO A N 1
ATOM 1489 C CA . PRO A 1 192 ? 1.345 10.854 15.214 1.00 88.69 192 PRO A CA 1
ATOM 1490 C C . PRO A 1 192 ? 2.774 10.779 14.672 1.00 88.69 192 PRO A C 1
ATOM 1492 O O . PRO A 1 192 ? 3.048 9.924 13.832 1.00 88.69 192 PRO A O 1
ATOM 1495 N N . ASP A 1 193 ? 3.679 11.640 15.136 1.00 82.50 193 ASP A N 1
ATOM 1496 C CA . ASP A 1 193 ? 5.108 11.524 14.818 1.00 82.50 193 ASP A CA 1
ATOM 1497 C C . ASP A 1 193 ? 5.722 10.289 15.512 1.00 82.50 193 ASP A C 1
ATOM 1499 O O . ASP A 1 193 ? 5.120 9.691 16.408 1.00 82.50 193 ASP A O 1
ATOM 1503 N N . ASP A 1 194 ? 6.900 9.863 15.054 1.00 74.19 194 ASP A N 1
ATOM 1504 C CA . ASP A 1 194 ? 7.687 8.881 15.803 1.00 74.19 194 ASP A CA 1
ATOM 1505 C C . ASP A 1 194 ? 8.236 9.587 17.040 1.00 74.19 194 ASP A C 1
ATOM 1507 O O . ASP A 1 194 ? 9.027 10.521 16.910 1.00 74.19 194 ASP A O 1
ATOM 1511 N N . THR A 1 195 ? 7.741 9.202 18.211 1.00 59.06 195 THR A N 1
ATOM 1512 C CA . THR A 1 195 ? 8.284 9.611 19.511 1.00 59.06 195 THR A CA 1
ATOM 1513 C C . THR A 1 195 ? 9.518 8.805 19.853 1.00 59.06 195 THR A C 1
ATOM 1515 O O . THR A 1 195 ? 9.449 7.571 19.642 1.00 59.06 195 THR A O 1
#

InterPro domains:
  IPR048667 Imm-5-like [PF21805] (46-168)

Sequence (195 aa):
MEIVSFIDNQDEENHVQRSGTGILCKHSTGKPLRDKRFVAIHRGGNLSPENHRKLMKWAITCFEHVLPYYGREPEPVLNEAIHYAREWSRGACLTGDLIVASRNVHRFAKTITDPVASAVVRSIGQGVATGHMADHCVGAALYAQKAVLLAGNQVQDEKAWQISKLCSELPEDITILVIQTMQVKRKGLGLPDDT

Foldseek 3Di:
DDDDDDDPDPPPDPPDDDDDDDPDPPPPPDDPDDQLCFPDVVRVGDDDLLQLLLLLVLLLVLLVVLVVLLVDDDDPLLVLLSVQSVCVSVVNHDLVSLVVSLVSLLVVLVVDPQQLNSLSSQLSSLSSCSSVIVLSSLSNNLSSLVSCVSVVHDSVVSVVVSLVSLVVRHDPVVSVVSVVSNQVCNVVVVHDHDD

Secondary structure (DSSP, 8-state):
-----------------------------PPPPPPGGGSBGGGTSSB-HHHHHHHHHHHHHHHHHTGGGG-SPPPHHHHHHHHHHHHHHHT-S-HHHHHHHHHHHHHHHTT--SHHHHHHHHHHHHHHHTTT-TTHHHHHHHHHHHHHHHTT--HHHHHHHHHHHHHTTS-HHHHHHHHHHHHHHGGGGTPPP--